Protein AF-A0A8S3XS92-F1 (afdb_monomer_lite)

Radius of gyration: 60.28 Å; chains: 1; bounding box: 108×28×176 Å

Sequence (244 aa):
MSRQEYRAAFLNYCNNQNTAALAAYYDSHNNYVQQLTATNAMIDQYHKHTLPTILQELEEILTDVTTAVSEAIYQGGEIITDKCNNQLRRYESLCAQSRAVSSTADLAHLARTLLNTQPPMRTPKRAFMPPYPPEPDDPPLDVAAETMPPVLRGEMLLDRMDIREARLNYEQLRKDAQDLEMQIKQLQDSLDSLSRSQSRNLESNLYSKVNEIQEELSLKKYDYRATQLHLAAVRAQAISSLSI

pLDDT: mean 90.67, std 10.33, range [48.5, 98.75]

Structure (mmCIF, N/CA/C/O backbone):
data_AF-A0A8S3XS92-F1
#
_entry.id   AF-A0A8S3XS92-F1
#
loop_
_atom_site.group_PDB
_atom_site.id
_atom_site.type_symbol
_atom_site.label_atom_id
_atom_site.label_alt_id
_atom_site.label_comp_id
_atom_site.label_asym_id
_atom_site.label_entity_id
_atom_site.label_seq_id
_atom_site.pdbx_PDB_ins_code
_atom_site.Cartn_x
_atom_site.Cartn_y
_atom_site.Cartn_z
_atom_site.occupancy
_atom_site.B_iso_or_equiv
_atom_site.auth_seq_id
_atom_site.auth_comp_id
_atom_site.auth_asym_id
_atom_site.auth_atom_id
_atom_site.pdbx_PDB_model_num
ATOM 1 N N . MET A 1 1 ? -45.207 7.511 75.389 1.00 62.00 1 MET A N 1
ATOM 2 C CA . MET A 1 1 ? -44.840 7.693 76.797 1.00 62.00 1 MET A CA 1
ATOM 3 C C . MET A 1 1 ? -43.601 6.886 77.133 1.00 62.00 1 MET A C 1
ATOM 5 O O . MET A 1 1 ? -43.512 5.714 76.788 1.00 62.00 1 MET A O 1
ATOM 9 N N . SER A 1 2 ? -42.627 7.509 77.783 1.00 83.31 2 SER A N 1
ATOM 10 C CA . SER A 1 2 ? -41.369 6.856 78.148 1.00 83.31 2 SER A CA 1
ATOM 11 C C . SER A 1 2 ? -41.541 5.965 79.384 1.00 83.31 2 SER A C 1
ATOM 13 O O . SER A 1 2 ? -42.415 6.190 80.222 1.00 83.31 2 SER A O 1
ATOM 15 N N . ARG A 1 3 ? -40.635 4.994 79.570 1.00 91.19 3 ARG A N 1
ATOM 16 C CA . ARG A 1 3 ? -40.503 4.220 80.826 1.00 91.19 3 ARG A CA 1
ATOM 17 C C . ARG A 1 3 ? -40.503 5.128 82.069 1.00 91.19 3 ARG A C 1
ATOM 19 O O . ARG A 1 3 ? -40.908 4.709 83.152 1.00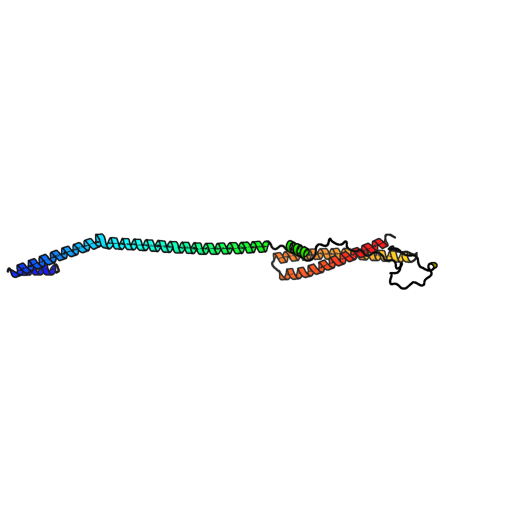 91.19 3 ARG A O 1
ATOM 26 N N . GLN A 1 4 ? -40.024 6.362 81.915 1.00 91.50 4 GLN A N 1
ATOM 27 C CA . GLN A 1 4 ? -39.931 7.363 82.968 1.00 91.50 4 GLN A CA 1
ATOM 28 C C . GLN A 1 4 ? -41.307 7.833 83.453 1.00 91.50 4 GLN A C 1
ATOM 30 O O . GLN A 1 4 ? -41.503 7.961 84.657 1.00 91.50 4 GLN A O 1
ATOM 35 N N . GLU A 1 5 ? -42.269 8.008 82.546 1.00 91.38 5 GLU A N 1
ATOM 36 C CA . GLU A 1 5 ? -43.646 8.405 82.870 1.00 91.38 5 GLU A CA 1
ATOM 37 C C . GLU A 1 5 ? -44.406 7.260 83.549 1.00 91.38 5 GLU A C 1
ATOM 39 O O . GLU A 1 5 ? -45.072 7.481 84.558 1.00 91.38 5 GLU A O 1
ATOM 44 N N . TYR A 1 6 ? -44.203 6.019 83.087 1.00 95.25 6 TYR A N 1
ATOM 45 C CA . TYR A 1 6 ? -44.713 4.821 83.765 1.00 95.25 6 TYR A CA 1
ATOM 46 C C . TYR A 1 6 ? -44.169 4.697 85.201 1.00 95.25 6 TYR A C 1
ATOM 48 O O . TYR A 1 6 ? -44.916 4.483 86.159 1.00 95.25 6 TYR A O 1
ATOM 56 N N . ARG A 1 7 ? -42.856 4.896 85.379 1.00 95.19 7 ARG A N 1
ATOM 57 C CA . ARG A 1 7 ? -42.211 4.874 86.700 1.00 95.19 7 ARG A CA 1
ATOM 58 C C . ARG A 1 7 ? -42.706 6.007 87.605 1.00 95.19 7 ARG A C 1
ATOM 60 O O . ARG A 1 7 ? -42.878 5.785 88.801 1.00 95.19 7 ARG A O 1
ATOM 67 N N . ALA A 1 8 ? -42.923 7.201 87.060 1.00 94.38 8 ALA A N 1
ATOM 68 C CA . ALA A 1 8 ? -43.445 8.338 87.812 1.00 94.38 8 ALA A CA 1
ATOM 69 C C . ALA A 1 8 ? -44.881 8.085 88.300 1.00 94.38 8 ALA A C 1
ATOM 71 O O . ALA A 1 8 ? -45.177 8.335 89.468 1.00 94.38 8 ALA A O 1
ATOM 72 N N . ALA A 1 9 ? -45.745 7.518 87.452 1.00 93.44 9 ALA A N 1
ATOM 73 C CA . ALA A 1 9 ? -47.113 7.160 87.823 1.00 93.44 9 ALA A CA 1
ATOM 74 C C . ALA A 1 9 ? -47.162 6.059 88.899 1.00 93.44 9 ALA A C 1
ATOM 76 O O . ALA A 1 9 ? -47.960 6.149 89.831 1.00 93.44 9 ALA A O 1
ATOM 77 N N . PHE A 1 10 ? -46.254 5.076 88.832 1.00 95.19 10 PHE A N 1
ATOM 78 C CA . PHE A 1 10 ? -46.090 4.057 89.876 1.00 95.19 10 PHE A CA 1
ATOM 79 C C . PHE A 1 10 ? -45.736 4.671 91.238 1.00 95.19 10 PHE A C 1
ATOM 81 O O . PHE A 1 10 ? -46.395 4.397 92.239 1.00 95.19 10 PHE A O 1
ATOM 88 N N . LEU A 1 11 ? -44.715 5.535 91.279 1.00 96.06 11 LEU A N 1
ATOM 89 C CA . LEU A 1 11 ? -44.287 6.197 92.516 1.00 96.06 11 LEU A CA 1
ATOM 90 C C . LEU A 1 11 ? -45.383 7.109 93.086 1.00 96.06 11 LEU A C 1
ATOM 92 O O . LEU A 1 11 ? -45.568 7.157 94.300 1.00 96.06 11 LEU A O 1
ATOM 96 N N . ASN A 1 12 ? -46.131 7.800 92.221 1.00 93.94 12 ASN A N 1
ATOM 97 C CA . ASN A 1 12 ? -47.260 8.630 92.632 1.00 93.94 12 ASN A CA 1
ATOM 98 C C . ASN A 1 12 ? -48.372 7.801 93.291 1.00 93.94 12 ASN A C 1
ATOM 100 O O . ASN A 1 12 ? -48.875 8.188 94.342 1.00 93.94 12 ASN A O 1
ATOM 104 N N . TYR A 1 13 ? -48.711 6.637 92.729 1.00 95.06 13 TYR A N 1
ATOM 105 C CA . TYR A 1 13 ? -49.684 5.728 93.337 1.00 95.06 13 TYR A CA 1
ATOM 106 C C . TYR A 1 13 ? -49.214 5.184 94.697 1.00 95.06 13 TYR A C 1
ATOM 108 O O . TYR A 1 13 ? -49.996 5.165 95.646 1.00 95.06 13 TYR A O 1
ATOM 116 N N . CYS A 1 14 ? -47.933 4.814 94.833 1.00 94.75 14 CYS A N 1
ATOM 117 C CA . CYS A 1 14 ? -47.376 4.363 96.115 1.00 94.75 14 CYS A CA 1
ATOM 118 C C . CYS A 1 14 ? -47.488 5.425 97.219 1.00 94.75 14 CYS A C 1
ATOM 120 O O . CYS A 1 14 ? -47.738 5.079 98.371 1.00 94.75 14 CYS A O 1
ATOM 122 N N . ASN A 1 15 ? -47.315 6.702 96.865 1.00 93.31 15 ASN A N 1
ATOM 123 C CA . ASN A 1 15 ? -47.402 7.821 97.803 1.00 93.31 15 ASN A CA 1
ATOM 124 C C . ASN A 1 15 ? -48.849 8.273 98.073 1.00 93.31 15 ASN A C 1
ATOM 126 O O . ASN A 1 15 ? -49.118 8.810 99.141 1.00 93.31 15 ASN A O 1
ATOM 130 N N . ASN A 1 16 ? -49.773 8.057 97.128 1.00 89.38 16 ASN A N 1
ATOM 131 C CA . ASN A 1 16 ? -51.169 8.493 97.196 1.00 89.38 16 ASN A CA 1
ATOM 132 C C . ASN A 1 16 ? -52.119 7.380 96.721 1.00 89.38 16 ASN A C 1
ATOM 134 O O . ASN A 1 16 ? -52.530 7.341 95.558 1.00 89.38 16 ASN A O 1
ATOM 138 N N . GLN A 1 17 ? -52.506 6.488 97.637 1.00 89.38 17 GLN A N 1
ATOM 139 C CA . GLN A 1 17 ? -53.359 5.334 97.332 1.00 89.38 17 GLN A CA 1
ATOM 140 C C . GLN A 1 17 ? -54.832 5.735 97.161 1.00 89.38 17 GLN A C 1
ATOM 142 O O . GLN A 1 17 ? -55.641 5.639 98.081 1.00 89.38 17 GLN A O 1
ATOM 147 N N . ASN A 1 18 ? -55.185 6.186 95.957 1.00 92.56 18 ASN A N 1
ATOM 148 C CA . ASN A 1 18 ? -56.560 6.481 95.559 1.00 92.56 18 ASN A CA 1
ATOM 149 C C . ASN A 1 18 ? -56.877 5.937 94.154 1.00 92.56 18 ASN A C 1
ATOM 151 O O . ASN A 1 18 ? -55.988 5.568 93.384 1.00 92.56 18 ASN A O 1
ATOM 155 N N . THR A 1 19 ? -58.166 5.892 93.817 1.00 91.88 19 THR A N 1
ATOM 156 C CA . THR A 1 19 ? -58.671 5.286 92.575 1.00 91.88 19 THR A CA 1
ATOM 157 C C . THR A 1 19 ? -58.177 5.998 91.312 1.00 91.88 19 THR A C 1
ATOM 159 O O . THR A 1 19 ? -57.907 5.344 90.308 1.00 91.88 19 THR A O 1
ATOM 162 N N . ALA A 1 20 ? -58.004 7.322 91.357 1.00 92.56 20 ALA A N 1
ATOM 163 C CA . ALA A 1 20 ? -57.531 8.103 90.214 1.00 92.56 20 ALA A CA 1
ATOM 164 C C . ALA A 1 20 ? -56.038 7.862 89.924 1.00 92.56 20 ALA A C 1
ATOM 166 O O . ALA A 1 20 ? -55.648 7.696 88.769 1.00 92.56 20 ALA A O 1
ATOM 167 N N . ALA A 1 21 ? -55.205 7.788 90.967 1.00 91.62 21 ALA A N 1
ATOM 168 C CA . ALA A 1 21 ? -53.782 7.485 90.845 1.00 91.62 21 ALA A CA 1
ATOM 169 C C . ALA A 1 21 ? -53.542 6.053 90.335 1.00 91.62 21 ALA A C 1
ATOM 171 O O . ALA A 1 21 ? -52.620 5.834 89.550 1.00 91.62 21 ALA A O 1
ATOM 172 N N . LEU A 1 22 ? -54.399 5.097 90.719 1.00 93.50 22 LEU A N 1
ATOM 173 C CA . LEU A 1 22 ? -54.357 3.727 90.200 1.00 93.50 22 LEU A CA 1
ATOM 174 C C . LEU A 1 22 ? -54.703 3.663 88.704 1.00 93.50 22 LEU A C 1
ATOM 176 O O . LEU A 1 22 ? -53.992 3.011 87.942 1.00 93.50 22 LEU A O 1
ATOM 180 N N . ALA A 1 23 ? -55.755 4.368 88.276 1.00 95.19 23 ALA A N 1
ATOM 181 C CA . ALA A 1 23 ? -56.140 4.442 86.866 1.00 95.19 23 ALA A CA 1
ATOM 182 C C . ALA A 1 23 ? -55.023 5.057 86.006 1.00 95.19 23 ALA A C 1
ATOM 184 O O . ALA A 1 23 ? -54.612 4.464 85.012 1.00 95.19 23 ALA A O 1
ATOM 185 N N . ALA A 1 24 ? -54.443 6.181 86.445 1.00 93.12 24 ALA A N 1
ATOM 186 C CA . ALA A 1 24 ? -53.324 6.822 85.751 1.00 93.12 24 ALA A CA 1
ATOM 187 C C . ALA A 1 24 ? -52.075 5.922 85.669 1.00 93.12 24 ALA A C 1
ATOM 189 O O . ALA A 1 24 ? -51.373 5.914 84.655 1.00 93.12 24 ALA A O 1
ATOM 190 N N . TYR A 1 25 ? -51.796 5.136 86.716 1.00 95.06 25 TYR A N 1
ATOM 191 C CA . TYR A 1 25 ? -50.738 4.128 86.690 1.00 95.06 25 TYR A CA 1
ATOM 192 C C . TYR A 1 25 ? -51.009 3.045 85.638 1.00 95.06 25 TYR A C 1
ATOM 194 O O . TYR A 1 25 ? -50.129 2.785 84.813 1.00 95.06 25 TYR A O 1
ATOM 202 N N . TYR A 1 26 ? -52.212 2.465 85.605 1.00 96.06 26 TYR A N 1
ATOM 203 C CA . TYR A 1 26 ? -52.583 1.458 84.604 1.00 96.06 26 TYR A CA 1
ATOM 204 C C . TYR A 1 26 ? -52.546 1.999 83.173 1.00 96.06 26 TYR A C 1
ATOM 206 O O . TYR A 1 26 ? -52.000 1.335 82.292 1.00 96.06 26 TYR A O 1
ATOM 214 N N . ASP A 1 27 ? -53.015 3.220 82.940 1.00 95.88 27 ASP A N 1
ATOM 215 C CA . ASP A 1 27 ? -52.938 3.844 81.618 1.00 95.88 27 ASP A CA 1
ATOM 216 C C . ASP A 1 27 ? -51.484 4.067 81.189 1.00 95.88 27 ASP A C 1
ATOM 218 O O . ASP A 1 27 ? -51.099 3.733 80.067 1.00 95.88 27 ASP A O 1
ATOM 222 N N . SER A 1 28 ? -50.630 4.556 82.096 1.00 95.56 28 SER A N 1
ATOM 223 C CA . SER A 1 28 ? -49.201 4.733 81.811 1.00 95.56 28 SER A CA 1
ATOM 224 C C . SER A 1 28 ? -48.481 3.402 81.545 1.00 95.56 28 SER A C 1
ATOM 226 O O . SER A 1 28 ? -47.599 3.346 80.686 1.00 95.56 28 SER A O 1
ATOM 228 N N . HIS A 1 29 ? -48.883 2.323 82.230 1.00 95.88 29 HIS A N 1
ATOM 229 C CA . HIS A 1 29 ? -48.388 0.968 81.996 1.00 95.88 29 HIS A CA 1
ATOM 230 C C . HIS A 1 29 ? -48.760 0.486 80.596 1.00 95.88 29 HIS A C 1
ATOM 232 O O . HIS A 1 29 ? -47.885 0.104 79.821 1.00 95.88 29 HIS A O 1
ATOM 238 N N . ASN A 1 30 ? -50.052 0.545 80.266 1.00 95.94 30 ASN A N 1
ATOM 239 C CA . ASN A 1 30 ? -50.582 0.084 78.989 1.00 95.94 30 ASN A CA 1
ATOM 240 C C . ASN A 1 30 ? -49.940 0.845 77.826 1.00 95.94 30 ASN A C 1
ATOM 242 O O . ASN A 1 30 ? -49.478 0.227 76.868 1.00 95.94 30 ASN A O 1
ATOM 246 N N . ASN A 1 31 ? -49.814 2.168 77.951 1.00 96.31 31 ASN A N 1
ATOM 247 C CA . ASN A 1 31 ? -49.147 3.005 76.956 1.00 96.31 31 ASN A CA 1
ATOM 248 C C . ASN A 1 31 ? -47.661 2.647 76.796 1.00 96.31 31 ASN A C 1
ATOM 250 O O . ASN A 1 31 ? -47.159 2.591 75.673 1.00 96.31 31 ASN A O 1
ATOM 254 N N . TYR A 1 32 ? -46.948 2.384 77.898 1.00 96.62 32 TYR A N 1
ATOM 255 C CA . TYR A 1 32 ? -45.543 1.975 77.840 1.00 96.62 32 TYR A CA 1
ATOM 256 C C . TYR A 1 32 ? -45.370 0.613 77.159 1.00 96.62 32 TYR A C 1
ATOM 258 O O . TYR A 1 32 ? -44.527 0.479 76.272 1.00 96.62 32 TYR A O 1
ATOM 266 N N . VAL A 1 33 ? -46.178 -0.383 77.533 1.00 96.94 33 VAL A N 1
ATOM 267 C CA . VAL A 1 33 ? -46.128 -1.727 76.939 1.00 96.94 33 VAL A CA 1
ATOM 268 C C . VAL A 1 33 ? -46.454 -1.669 75.448 1.00 96.94 33 VAL A C 1
ATOM 270 O O . VAL A 1 33 ? -45.698 -2.215 74.651 1.00 96.94 33 VAL A O 1
ATOM 273 N N . GLN A 1 34 ? -47.507 -0.950 75.047 1.00 96.44 34 GLN A N 1
ATOM 274 C CA . GLN A 1 34 ? -47.856 -0.782 73.633 1.00 96.44 34 GLN A CA 1
ATOM 275 C C . GLN A 1 34 ? -46.714 -0.150 72.832 1.00 96.44 34 GLN A C 1
ATOM 277 O O . GLN A 1 34 ? -46.372 -0.639 71.756 1.00 96.44 34 GLN A O 1
ATOM 282 N N . GLN A 1 35 ? -46.081 0.901 73.362 1.00 95.94 35 GLN A N 1
ATOM 283 C CA . GLN A 1 35 ? -44.971 1.552 72.673 1.00 95.94 35 GLN A CA 1
ATOM 284 C C . GLN A 1 35 ? -43.724 0.664 72.605 1.00 95.94 35 GLN A C 1
ATOM 286 O O . GLN A 1 35 ? -43.041 0.657 71.579 1.00 95.94 35 GLN A O 1
ATOM 291 N N . LEU A 1 36 ? -43.433 -0.109 73.656 1.00 96.25 36 LEU A N 1
ATOM 292 C CA . LEU A 1 36 ? -42.344 -1.084 73.649 1.00 96.25 36 LEU A CA 1
ATOM 293 C C . LEU A 1 36 ? -42.586 -2.165 72.587 1.00 96.25 36 LEU A C 1
ATOM 295 O O . LEU A 1 36 ? -41.693 -2.447 71.792 1.00 96.25 36 LEU A O 1
ATOM 299 N N . THR A 1 37 ? -43.799 -2.719 72.526 1.00 97.00 37 THR A N 1
ATOM 300 C CA . THR A 1 37 ? -44.182 -3.720 71.523 1.00 97.00 37 THR A CA 1
ATOM 301 C C . THR A 1 37 ? -44.096 -3.157 70.106 1.00 97.00 37 THR A C 1
ATOM 303 O O . THR A 1 37 ? -43.513 -3.804 69.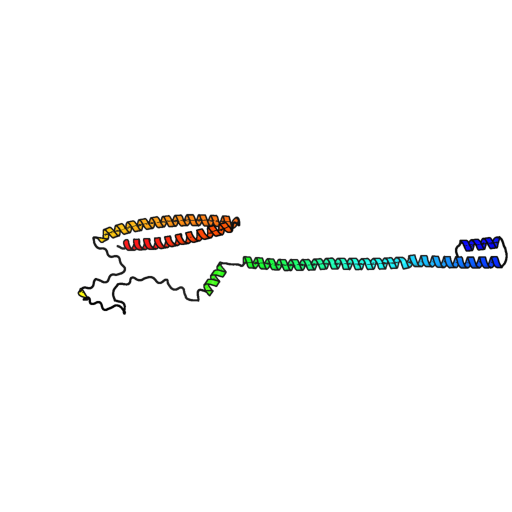239 1.00 97.00 37 THR A O 1
ATOM 306 N N . ALA A 1 38 ? -44.600 -1.942 69.870 1.00 97.50 38 ALA A N 1
ATOM 307 C CA . ALA A 1 38 ? -44.505 -1.278 68.570 1.00 97.50 38 ALA A CA 1
ATOM 308 C C . ALA A 1 38 ? -43.045 -1.044 68.151 1.00 97.50 38 ALA A C 1
ATOM 310 O O . ALA A 1 38 ? -42.666 -1.351 67.024 1.00 97.50 38 ALA A O 1
ATOM 311 N N . THR A 1 39 ? -42.206 -0.564 69.072 1.00 97.25 39 THR A N 1
ATOM 312 C CA . THR A 1 39 ? -40.784 -0.303 68.798 1.00 97.25 39 THR A CA 1
ATOM 313 C C . THR A 1 39 ? -40.035 -1.599 68.490 1.00 97.25 39 THR A C 1
ATOM 315 O O . THR A 1 39 ? -39.300 -1.660 67.508 1.00 97.25 39 THR A O 1
ATOM 318 N N . ASN A 1 40 ? -40.260 -2.661 69.270 1.00 97.75 40 ASN A N 1
ATOM 319 C CA . ASN A 1 40 ? -39.647 -3.964 69.013 1.00 97.75 40 ASN A CA 1
ATOM 320 C C . ASN A 1 40 ? -40.097 -4.547 67.666 1.00 97.75 40 ASN A C 1
ATOM 322 O O . ASN A 1 40 ? -39.266 -5.072 66.932 1.00 97.75 40 ASN A O 1
ATOM 326 N N . ALA A 1 41 ? -41.375 -4.401 67.302 1.00 98.31 41 ALA A N 1
ATOM 327 C CA . ALA A 1 41 ? -41.876 -4.824 65.996 1.00 98.31 41 ALA A CA 1
ATOM 328 C C . ALA A 1 41 ? -41.228 -4.038 64.840 1.00 98.31 41 ALA A C 1
ATOM 330 O O . ALA A 1 41 ? -40.876 -4.630 63.823 1.00 98.31 41 ALA A O 1
ATOM 331 N N . MET A 1 42 ? -41.013 -2.726 64.999 1.00 98.50 42 MET A N 1
ATOM 332 C CA . MET A 1 42 ? -40.290 -1.913 64.011 1.00 98.50 42 MET A CA 1
ATOM 333 C C . MET A 1 42 ? -38.828 -2.349 63.860 1.00 98.50 42 MET A C 1
ATOM 335 O O . MET A 1 42 ? -38.346 -2.458 62.736 1.00 98.50 42 MET A O 1
ATOM 339 N N . ILE A 1 43 ? -38.133 -2.616 64.971 1.00 98.50 43 ILE A N 1
ATOM 340 C CA . ILE A 1 43 ? -36.747 -3.114 64.972 1.00 98.50 43 ILE A CA 1
ATOM 341 C C . ILE A 1 43 ? -36.672 -4.458 64.239 1.00 98.50 43 ILE A C 1
ATOM 343 O O . ILE A 1 43 ? -35.824 -4.639 63.365 1.00 98.50 43 ILE A O 1
ATOM 347 N N . ASP A 1 44 ? -37.591 -5.374 64.544 1.00 98.50 44 ASP A N 1
ATOM 348 C CA . ASP A 1 44 ? -37.680 -6.671 63.880 1.00 98.50 44 ASP A CA 1
ATOM 349 C C . ASP A 1 44 ? -37.943 -6.528 62.378 1.00 98.50 44 ASP A C 1
ATOM 351 O O . ASP A 1 44 ? -37.258 -7.162 61.576 1.00 98.50 44 ASP A O 1
ATOM 355 N N . GLN A 1 45 ? -38.887 -5.671 61.978 1.00 98.44 45 GLN A N 1
ATOM 356 C CA . GLN A 1 45 ? -39.182 -5.423 60.567 1.00 98.44 45 GLN A CA 1
ATOM 357 C C . GLN A 1 45 ? -37.971 -4.836 59.834 1.00 98.44 45 GLN A C 1
ATOM 359 O O . GLN A 1 45 ? -37.622 -5.300 58.746 1.00 98.44 45 GLN A O 1
ATOM 364 N N . TYR A 1 46 ? -37.304 -3.858 60.448 1.00 98.62 46 TYR A N 1
ATOM 365 C CA . TYR A 1 46 ? -36.138 -3.202 59.872 1.00 98.62 46 TYR A CA 1
ATOM 366 C C . TYR A 1 46 ? -34.985 -4.186 59.650 1.00 98.62 46 TYR A C 1
ATOM 368 O O . TYR A 1 46 ? -34.465 -4.282 58.540 1.00 98.62 46 TYR A O 1
ATOM 376 N N . HIS A 1 47 ? -34.609 -4.953 60.677 1.00 98.44 47 HIS A N 1
ATOM 377 C CA . HIS A 1 47 ? -33.447 -5.838 60.599 1.00 98.44 47 HIS A CA 1
ATOM 378 C C . HIS A 1 47 ? -33.706 -7.129 59.826 1.00 98.44 47 HIS A C 1
ATOM 380 O O . HIS A 1 47 ? -32.788 -7.629 59.180 1.00 98.44 47 HIS A O 1
ATOM 386 N N . LYS A 1 48 ? -34.923 -7.681 59.885 1.00 98.25 48 LYS A N 1
ATOM 387 C CA . LYS A 1 48 ? -35.237 -8.953 59.216 1.00 98.25 48 LYS A CA 1
ATOM 388 C C . LYS A 1 48 ? -35.645 -8.773 57.756 1.00 98.25 48 LYS A C 1
ATOM 390 O O . LYS A 1 48 ? -35.468 -9.708 56.987 1.00 98.25 48 LYS A O 1
ATOM 395 N N . HIS A 1 49 ? -36.184 -7.611 57.378 1.00 98.25 49 HIS A N 1
ATOM 396 C CA . HIS A 1 49 ? -36.767 -7.421 56.045 1.00 98.25 49 HIS A CA 1
ATOM 397 C C . HIS A 1 49 ? -36.232 -6.175 55.342 1.00 98.25 49 HIS A C 1
ATOM 399 O O . HIS A 1 49 ? -35.644 -6.292 54.270 1.00 98.25 49 HIS A O 1
ATOM 405 N N . THR A 1 50 ? -36.400 -4.985 55.927 1.00 98.44 50 THR A N 1
ATOM 406 C CA . THR A 1 50 ? -36.119 -3.726 55.214 1.00 98.44 50 THR A CA 1
ATOM 407 C C . THR A 1 50 ? -34.645 -3.571 54.852 1.00 98.44 50 THR A C 1
ATOM 409 O O . THR A 1 50 ? -34.330 -3.319 53.694 1.00 98.44 50 THR A O 1
ATOM 412 N N . LEU A 1 51 ? -33.735 -3.744 55.815 1.00 98.50 51 LEU A N 1
ATOM 413 C CA . LEU A 1 51 ? -32.303 -3.585 55.572 1.00 98.50 51 LEU A CA 1
ATOM 414 C C . LEU A 1 51 ? -31.754 -4.643 54.592 1.00 98.50 51 LEU A C 1
ATOM 416 O O . LEU A 1 51 ? -31.079 -4.238 53.648 1.00 98.50 51 LEU A O 1
ATOM 420 N N . PRO A 1 52 ? -32.055 -5.952 54.736 1.00 98.69 52 PRO A N 1
ATOM 421 C CA . PRO A 1 52 ? -31.655 -6.949 53.742 1.00 98.69 52 PRO A CA 1
ATOM 422 C C . PRO A 1 52 ? -32.154 -6.640 52.326 1.00 98.69 52 PRO A C 1
ATOM 424 O O . PRO A 1 52 ? -31.382 -6.759 51.383 1.00 98.69 52 PRO A O 1
ATOM 427 N N . THR A 1 53 ? -33.406 -6.188 52.185 1.00 98.56 53 THR A N 1
ATOM 428 C CA . THR A 1 53 ? -33.990 -5.857 50.871 1.00 98.56 53 THR A CA 1
ATOM 429 C C . THR A 1 53 ? -33.246 -4.697 50.211 1.00 98.56 53 THR A C 1
ATOM 431 O O . THR A 1 53 ? -32.841 -4.811 49.063 1.00 98.56 53 THR A O 1
ATOM 434 N N . ILE A 1 54 ? -32.976 -3.616 50.953 1.00 98.62 54 ILE A N 1
ATOM 435 C CA . ILE A 1 54 ? -32.226 -2.462 50.427 1.00 98.62 54 ILE A CA 1
ATOM 436 C C . ILE A 1 54 ? -30.804 -2.863 50.010 1.00 98.62 54 ILE A C 1
ATOM 438 O O . ILE A 1 54 ? -30.293 -2.380 49.003 1.00 98.62 54 ILE A O 1
ATOM 442 N N . LEU A 1 55 ? -30.142 -3.729 50.784 1.00 98.69 55 LEU A N 1
ATOM 443 C CA . LEU A 1 55 ? -28.801 -4.210 50.439 1.00 98.69 55 LEU A CA 1
ATOM 444 C C . LEU A 1 55 ? -28.814 -5.067 49.171 1.00 98.69 55 LEU A C 1
ATOM 446 O O . LEU A 1 55 ? -27.915 -4.918 48.348 1.00 98.69 55 LEU A O 1
ATOM 450 N N . GLN A 1 56 ? -29.836 -5.906 48.999 1.00 98.62 56 GLN A N 1
ATOM 451 C CA . GLN A 1 56 ? -30.016 -6.697 47.787 1.00 98.62 56 GLN A CA 1
ATOM 452 C C . GLN A 1 56 ? -30.287 -5.804 46.565 1.00 98.62 56 GLN A C 1
ATOM 454 O O . GLN A 1 56 ? -29.625 -5.959 45.546 1.00 98.62 56 GLN A O 1
ATOM 459 N N . GLU A 1 57 ? -31.182 -4.819 46.678 1.00 98.62 57 GLU A N 1
ATOM 460 C CA . GLU A 1 57 ? -31.440 -3.846 45.604 1.00 98.62 57 GLU A CA 1
ATOM 461 C C . GLU A 1 57 ? -30.158 -3.092 45.205 1.00 98.62 57 GLU A C 1
ATOM 463 O O . GLU A 1 57 ? -29.898 -2.855 44.026 1.00 98.62 57 GLU A O 1
ATOM 468 N N . LEU A 1 58 ? -29.316 -2.738 46.182 1.00 98.62 58 LEU A N 1
ATOM 469 C CA . LEU A 1 58 ? -28.042 -2.067 45.928 1.00 98.62 58 LEU A CA 1
ATOM 470 C C . LEU A 1 58 ? -27.022 -2.985 45.234 1.00 98.62 58 LEU A C 1
ATOM 472 O O . LEU A 1 58 ? -26.286 -2.524 44.361 1.00 98.62 58 LEU A O 1
ATOM 476 N N . GLU A 1 59 ? -26.980 -4.267 45.595 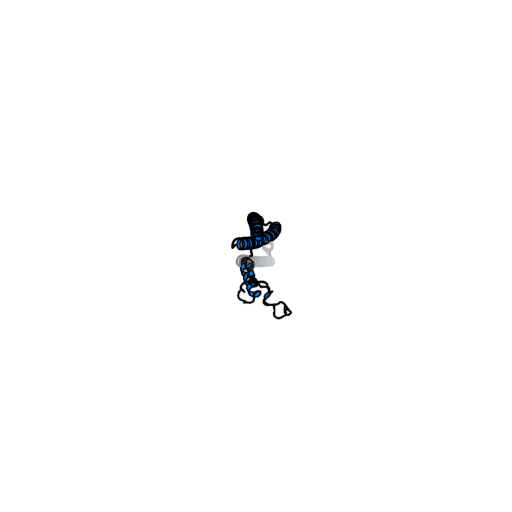1.00 98.50 59 GLU A N 1
ATOM 477 C CA . GLU A 1 59 ? -26.155 -5.277 44.923 1.00 98.50 59 GLU A CA 1
ATOM 478 C C . GLU A 1 59 ? -26.590 -5.490 43.466 1.00 98.50 59 GLU A C 1
ATOM 480 O O . GLU A 1 59 ? -25.740 -5.516 42.570 1.00 98.50 59 GLU A O 1
ATOM 485 N N . GLU A 1 60 ? -27.898 -5.574 43.213 1.00 98.69 60 GLU A N 1
ATOM 486 C CA . GLU A 1 60 ? -28.469 -5.702 41.867 1.00 98.69 60 GLU A CA 1
ATOM 487 C C . GLU A 1 60 ? -28.073 -4.501 40.994 1.00 98.69 60 GLU A C 1
ATOM 489 O O . GLU A 1 60 ? -27.482 -4.674 39.926 1.00 98.69 60 GLU A O 1
ATOM 494 N N . ILE A 1 61 ? -28.260 -3.275 41.498 1.00 98.69 61 ILE A N 1
ATOM 495 C CA . ILE A 1 61 ? -27.876 -2.047 40.781 1.00 98.69 61 ILE A CA 1
ATOM 496 C C . ILE A 1 61 ? -26.370 -2.009 40.494 1.00 98.69 61 ILE A C 1
ATOM 498 O O . ILE A 1 61 ? -25.953 -1.652 39.389 1.00 98.69 61 ILE A O 1
ATOM 502 N N . LEU A 1 62 ? -25.529 -2.355 41.473 1.00 98.56 62 LEU A N 1
ATOM 503 C CA . LEU A 1 62 ? -24.077 -2.364 41.278 1.00 98.56 62 LEU A CA 1
ATOM 504 C C . LEU A 1 62 ? -23.651 -3.389 40.224 1.00 98.56 62 LEU A C 1
ATOM 506 O O . LEU A 1 62 ? -22.752 -3.106 39.425 1.00 98.56 62 LEU A O 1
ATOM 510 N N . THR A 1 63 ? -24.297 -4.552 40.201 1.00 98.75 63 THR A N 1
ATOM 511 C CA . THR A 1 63 ? -24.024 -5.617 39.231 1.00 98.75 63 THR A CA 1
ATOM 512 C C . THR A 1 63 ? -24.408 -5.185 37.819 1.00 98.75 63 THR A C 1
ATOM 514 O O . THR A 1 63 ? -23.603 -5.331 36.892 1.00 98.75 63 THR A O 1
ATOM 517 N N . ASP A 1 64 ? -25.578 -4.568 37.659 1.00 98.75 64 ASP A N 1
ATOM 518 C CA . ASP A 1 64 ? -26.058 -4.055 36.375 1.00 98.75 64 ASP A CA 1
ATOM 519 C C . ASP A 1 64 ? -25.133 -2.970 35.821 1.00 98.75 64 ASP A C 1
ATOM 521 O O . ASP A 1 64 ? -24.695 -3.037 34.669 1.00 98.75 64 ASP A O 1
ATOM 525 N N . VAL A 1 65 ? -24.757 -1.994 36.654 1.00 98.62 65 VAL A N 1
ATOM 526 C CA . VAL A 1 65 ? -23.851 -0.909 36.250 1.00 98.62 65 VAL A CA 1
ATOM 527 C C . VAL A 1 65 ? -22.475 -1.456 35.875 1.00 98.62 65 VAL A C 1
ATOM 529 O O . VAL A 1 65 ? -21.916 -1.064 34.850 1.00 98.62 65 VAL A O 1
ATOM 532 N N . THR A 1 66 ? -21.929 -2.381 36.665 1.00 98.62 66 THR A N 1
ATOM 533 C CA . THR A 1 66 ? -20.621 -2.992 36.383 1.00 98.62 66 THR A CA 1
ATOM 534 C C . THR A 1 66 ? -20.642 -3.756 35.061 1.00 98.62 66 THR A C 1
ATOM 536 O O . THR A 1 66 ? -19.700 -3.649 34.270 1.00 98.62 66 THR A O 1
ATOM 539 N N . THR A 1 67 ? -21.728 -4.478 34.784 1.00 98.69 67 THR A N 1
ATOM 540 C CA . THR A 1 67 ? -21.910 -5.214 33.529 1.00 98.69 67 THR A CA 1
ATOM 541 C C . THR A 1 67 ? -22.006 -4.254 32.346 1.00 98.69 67 THR A C 1
ATOM 543 O O . THR A 1 67 ? -21.246 -4.388 31.387 1.00 98.69 67 THR A O 1
ATOM 546 N N . ALA A 1 68 ? -22.851 -3.226 32.447 1.00 98.62 68 ALA A N 1
ATOM 547 C CA . ALA A 1 68 ? -23.046 -2.234 31.393 1.00 98.62 68 ALA A CA 1
ATOM 548 C C . ALA A 1 68 ? -21.756 -1.467 31.059 1.00 98.62 68 ALA A C 1
ATOM 550 O O . ALA A 1 68 ? -21.423 -1.273 29.889 1.00 98.62 68 ALA A O 1
ATOM 551 N N . VAL A 1 69 ? -20.994 -1.055 32.078 1.00 98.69 69 VAL A N 1
ATOM 552 C CA . VAL A 1 69 ? -19.700 -0.383 31.884 1.00 98.69 69 VAL A CA 1
ATOM 553 C C . VAL A 1 69 ? -18.690 -1.324 31.228 1.00 98.69 69 VAL A C 1
ATOM 555 O O . VAL A 1 69 ? -17.990 -0.915 30.302 1.00 98.69 69 VAL A O 1
ATOM 558 N N . SER A 1 70 ? -18.625 -2.583 31.668 1.00 98.56 70 SER A N 1
ATOM 559 C CA . SER A 1 70 ? -17.709 -3.573 31.087 1.00 98.56 70 SER A CA 1
ATOM 560 C C . SER A 1 70 ? -18.010 -3.823 29.609 1.00 98.56 70 SER A C 1
ATOM 562 O O . SER A 1 70 ? -17.095 -3.834 28.783 1.00 98.56 70 SER A O 1
ATOM 564 N N . GLU A 1 71 ? -19.290 -3.955 29.260 1.00 98.62 71 GLU A N 1
ATOM 565 C CA . GLU A 1 71 ? -19.725 -4.142 27.879 1.00 98.62 71 GLU A CA 1
ATOM 566 C C . GLU A 1 71 ? -19.422 -2.908 27.017 1.00 98.62 71 GLU A C 1
ATOM 568 O O . GLU A 1 71 ? -18.887 -3.042 25.917 1.00 98.62 71 GLU A O 1
ATOM 573 N N . ALA A 1 72 ? -19.671 -1.700 27.530 1.00 98.56 72 ALA A N 1
ATOM 574 C CA . ALA A 1 72 ? -19.365 -0.463 26.818 1.00 98.56 72 ALA A CA 1
ATOM 575 C C . ALA A 1 72 ? -17.861 -0.317 26.518 1.00 98.56 72 ALA A C 1
ATOM 577 O O . ALA A 1 72 ? -17.481 0.075 25.411 1.00 98.56 72 ALA A O 1
ATOM 578 N N . ILE A 1 73 ? -16.996 -0.662 27.480 1.00 98.56 73 ILE A N 1
ATOM 579 C CA . ILE A 1 73 ? -15.538 -0.661 27.286 1.00 98.56 73 ILE A CA 1
ATOM 580 C C . ILE A 1 73 ? -15.141 -1.690 26.223 1.00 98.56 73 ILE A C 1
ATOM 582 O O . ILE A 1 73 ? -14.361 -1.368 25.324 1.00 98.56 73 ILE A O 1
ATOM 586 N N . TYR A 1 74 ? -15.694 -2.903 26.296 1.00 98.31 74 TYR A N 1
ATOM 587 C CA . TYR A 1 74 ? -15.419 -3.964 25.330 1.00 98.31 74 TYR A CA 1
ATOM 588 C C . TYR A 1 74 ? -15.826 -3.561 23.905 1.00 98.31 74 TYR A C 1
ATOM 590 O O . TYR A 1 74 ? -14.999 -3.594 22.993 1.00 98.31 74 TYR A O 1
ATOM 598 N N . GLN A 1 75 ? -17.059 -3.081 23.722 1.00 98.44 75 GLN A N 1
ATOM 599 C CA . GLN A 1 75 ? -17.554 -2.607 22.427 1.00 98.44 75 GLN A CA 1
ATOM 600 C C . GLN A 1 75 ? -16.727 -1.426 21.893 1.00 98.44 75 GLN A C 1
ATOM 602 O O . GLN A 1 75 ? -16.426 -1.360 20.699 1.00 98.44 75 GLN A O 1
ATOM 607 N N . GLY A 1 76 ? -16.304 -0.505 22.766 1.00 98.25 76 GLY A N 1
ATOM 608 C CA . GLY A 1 76 ? -15.393 0.579 22.396 1.00 98.25 76 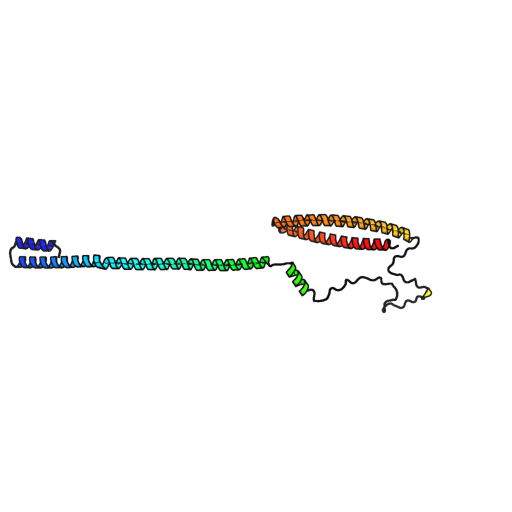GLY A CA 1
ATOM 609 C C . GLY A 1 76 ? -14.057 0.065 21.847 1.00 98.25 76 GLY A C 1
ATOM 610 O O . GLY A 1 76 ? -13.560 0.586 20.844 1.00 98.25 76 GLY A O 1
ATOM 611 N N . GLY A 1 77 ? -13.507 -0.986 22.460 1.00 98.38 77 GLY A N 1
ATOM 612 C CA . GLY A 1 77 ? -12.303 -1.676 21.993 1.00 98.38 77 GLY A CA 1
ATOM 613 C C . GLY A 1 77 ? -12.476 -2.331 20.620 1.00 98.38 77 GLY A C 1
ATOM 614 O O . GLY A 1 77 ? -11.625 -2.144 19.746 1.00 98.38 77 GLY A O 1
ATOM 615 N N . GLU A 1 78 ? -13.591 -3.027 20.396 1.00 98.44 78 GLU A N 1
ATOM 616 C CA . GLU A 1 78 ? -13.919 -3.655 19.105 1.00 98.44 78 GLU A CA 1
ATOM 617 C C . GLU A 1 78 ? -14.007 -2.614 17.979 1.00 98.44 78 GLU A C 1
ATOM 619 O O . GLU A 1 78 ? -13.359 -2.754 16.941 1.00 98.44 78 GLU A O 1
ATOM 624 N N . ILE A 1 79 ? -14.706 -1.495 18.208 1.00 98.50 79 ILE A N 1
ATOM 625 C CA . ILE A 1 79 ? -14.844 -0.415 17.214 1.00 98.50 79 ILE A CA 1
ATOM 626 C C . ILE A 1 79 ? -13.479 0.160 16.815 1.00 98.50 79 ILE A C 1
ATOM 628 O O . ILE A 1 79 ? -13.237 0.456 15.639 1.00 98.50 79 ILE A O 1
ATOM 632 N N . ILE A 1 80 ? -12.583 0.373 17.783 1.00 98.38 80 ILE A N 1
ATOM 633 C CA . ILE A 1 80 ? -11.234 0.885 17.509 1.00 98.38 80 ILE A CA 1
ATOM 634 C C . ILE A 1 80 ? -10.425 -0.157 16.732 1.00 98.38 80 ILE A C 1
ATOM 636 O O . ILE A 1 80 ? -9.773 0.190 15.745 1.00 98.38 80 ILE A O 1
ATOM 640 N N . THR A 1 81 ? -10.507 -1.426 17.128 1.00 98.50 81 THR A N 1
ATOM 641 C CA . THR A 1 81 ? -9.822 -2.540 16.460 1.00 98.50 81 THR A CA 1
ATOM 642 C C . THR A 1 81 ? -10.249 -2.659 14.999 1.00 98.50 81 THR A C 1
ATOM 644 O O . THR A 1 81 ? -9.400 -2.713 14.106 1.00 98.50 81 THR A O 1
ATOM 647 N N . ASP A 1 82 ? -11.549 -2.581 14.720 1.00 98.56 82 ASP A N 1
ATOM 648 C CA . ASP A 1 82 ? -12.083 -2.593 13.359 1.00 98.56 82 ASP A CA 1
ATOM 649 C C . ASP A 1 82 ? -11.590 -1.412 12.523 1.00 98.56 82 ASP A C 1
ATOM 651 O O . ASP A 1 82 ? -11.214 -1.577 11.355 1.00 98.56 82 ASP A O 1
ATOM 655 N N . LYS A 1 83 ? -11.544 -0.206 13.099 1.00 98.38 83 LYS A N 1
ATOM 656 C CA . LYS A 1 83 ? -10.986 0.972 12.417 1.00 98.38 83 LYS A CA 1
ATOM 657 C C . LYS A 1 83 ? -9.515 0.761 12.061 1.00 98.38 83 LYS A C 1
ATOM 659 O O . LYS A 1 83 ? -9.141 0.990 10.909 1.00 98.38 83 LYS A O 1
ATOM 664 N N . CYS A 1 84 ? -8.709 0.274 13.004 1.00 98.44 84 CYS A N 1
ATOM 665 C CA . CYS A 1 84 ? -7.295 -0.029 12.786 1.00 98.44 84 CYS A CA 1
ATOM 666 C C . CYS A 1 84 ? -7.101 -1.092 11.695 1.00 98.44 84 CYS A C 1
ATOM 668 O O . CYS A 1 84 ? -6.299 -0.890 10.785 1.00 98.44 84 CYS A O 1
ATOM 670 N N . ASN A 1 85 ? -7.882 -2.174 11.714 1.00 98.50 85 ASN A N 1
ATOM 671 C CA . ASN A 1 85 ? -7.818 -3.233 10.704 1.00 98.50 85 ASN A CA 1
ATOM 672 C C . ASN A 1 85 ? -8.203 -2.739 9.305 1.00 98.50 85 ASN A C 1
ATOM 674 O O . ASN A 1 85 ? -7.597 -3.132 8.306 1.00 98.50 85 ASN A O 1
ATOM 678 N N . ASN A 1 86 ? -9.213 -1.875 9.206 1.00 98.12 86 ASN A N 1
ATOM 679 C CA . ASN A 1 86 ? -9.587 -1.260 7.934 1.00 98.12 86 ASN A CA 1
ATOM 680 C C . ASN A 1 86 ? -8.486 -0.325 7.413 1.00 98.12 86 ASN A C 1
ATOM 682 O O . ASN A 1 86 ? -8.199 -0.315 6.215 1.00 98.12 86 ASN A O 1
ATOM 686 N N . GLN A 1 87 ? -7.854 0.447 8.297 1.00 98.31 87 GLN A N 1
ATOM 687 C CA . GLN A 1 87 ? -6.748 1.329 7.934 1.00 98.31 87 GLN A CA 1
ATOM 688 C C . GLN A 1 87 ? -5.503 0.540 7.505 1.00 98.31 87 GLN A C 1
ATOM 690 O O . GLN A 1 87 ? -4.907 0.870 6.480 1.00 98.31 87 GLN A O 1
ATOM 695 N N . LEU A 1 88 ? -5.163 -0.535 8.221 1.00 98.31 88 LEU A N 1
ATOM 696 C CA . LEU A 1 88 ? -4.087 -1.455 7.855 1.00 98.31 88 LEU A CA 1
ATOM 697 C C . LEU A 1 88 ? -4.298 -2.006 6.442 1.00 98.31 88 LEU A C 1
ATOM 699 O O . LEU A 1 88 ? -3.434 -1.821 5.589 1.00 98.31 88 LEU A O 1
ATOM 703 N N . ARG A 1 89 ? -5.481 -2.567 6.155 1.00 98.44 89 ARG A N 1
ATOM 704 C CA . ARG A 1 89 ? -5.820 -3.103 4.824 1.00 98.44 89 ARG A CA 1
ATOM 705 C C . ARG A 1 89 ? -5.675 -2.063 3.710 1.00 98.44 89 ARG A C 1
ATOM 707 O O . ARG A 1 89 ? -5.203 -2.376 2.617 1.00 98.44 89 ARG A O 1
ATOM 714 N N . ARG A 1 90 ? -6.051 -0.805 3.971 1.00 97.94 90 ARG A N 1
ATOM 715 C CA . ARG A 1 90 ? -5.859 0.296 3.010 1.00 97.94 90 ARG A CA 1
ATOM 716 C C . ARG A 1 90 ? -4.379 0.570 2.748 1.00 97.94 90 ARG A C 1
ATOM 718 O O . ARG A 1 90 ? -3.998 0.726 1.589 1.00 97.94 90 ARG A O 1
ATOM 725 N N . TYR A 1 91 ? -3.546 0.604 3.788 1.00 98.19 91 TYR A N 1
ATOM 726 C CA . TYR A 1 91 ? -2.104 0.800 3.624 1.00 98.19 91 TYR A CA 1
ATOM 727 C C . TYR A 1 91 ? -1.420 -0.390 2.953 1.00 98.19 91 TYR A C 1
ATOM 729 O O . TYR A 1 91 ? -0.560 -0.185 2.101 1.00 98.19 91 TYR A O 1
ATOM 737 N N . GLU A 1 92 ? -1.828 -1.620 3.257 1.00 98.12 92 GLU A N 1
ATOM 738 C CA . GLU A 1 92 ? -1.338 -2.816 2.567 1.00 98.12 92 GLU A CA 1
ATOM 739 C C . GLU A 1 92 ? -1.651 -2.761 1.070 1.00 98.12 92 GLU A C 1
ATOM 741 O O . GLU A 1 92 ? -0.760 -2.983 0.250 1.00 98.12 92 GLU A O 1
ATOM 746 N N . SER A 1 93 ? -2.880 -2.379 0.705 1.00 98.00 93 SER A N 1
ATOM 747 C CA . SER A 1 93 ? -3.265 -2.167 -0.693 1.00 98.00 93 SER A CA 1
ATOM 748 C C . SER A 1 93 ? -2.418 -1.082 -1.362 1.00 98.00 93 SER A C 1
ATOM 750 O O . SER A 1 93 ? -1.970 -1.266 -2.492 1.00 98.00 93 SER A O 1
ATOM 752 N N . LEU A 1 94 ? -2.171 0.044 -0.686 1.00 97.94 94 LEU A N 1
ATOM 753 C CA . LEU A 1 94 ? -1.332 1.119 -1.221 1.00 97.94 94 LEU A CA 1
ATOM 754 C C . LEU A 1 94 ? 0.112 0.648 -1.456 1.00 97.94 94 LEU A C 1
ATOM 756 O O . LEU A 1 94 ? 0.683 0.909 -2.512 1.00 97.94 94 LEU A O 1
ATOM 760 N N . CYS A 1 95 ? 0.684 -0.095 -0.506 1.00 97.69 95 CYS A N 1
ATOM 761 C CA . CYS A 1 95 ? 2.006 -0.707 -0.636 1.00 97.69 95 CYS A CA 1
ATOM 762 C C . CYS A 1 95 ? 2.063 -1.748 -1.763 1.00 97.69 95 CYS A C 1
ATOM 764 O O . CYS A 1 95 ? 3.074 -1.866 -2.452 1.00 97.69 95 CYS A O 1
ATOM 766 N N . ALA A 1 96 ? 0.998 -2.527 -1.958 1.00 97.31 96 ALA A N 1
ATOM 767 C CA . ALA A 1 96 ? 0.919 -3.480 -3.058 1.00 97.31 96 ALA A CA 1
ATOM 768 C C . ALA A 1 96 ? 0.895 -2.757 -4.412 1.00 97.31 96 ALA A C 1
ATOM 770 O O . ALA A 1 96 ? 1.643 -3.127 -5.314 1.00 97.31 96 ALA A O 1
ATOM 771 N N . GLN A 1 97 ? 0.101 -1.690 -4.533 1.00 96.38 97 GLN A N 1
ATOM 772 C CA . GLN A 1 97 ? 0.031 -0.876 -5.748 1.00 96.38 97 GLN A CA 1
ATOM 773 C C . GLN A 1 97 ? 1.364 -0.187 -6.054 1.00 96.38 97 GLN A C 1
ATOM 775 O O . GLN A 1 97 ? 1.804 -0.215 -7.198 1.00 96.38 97 GLN A O 1
ATOM 780 N N . SER A 1 98 ? 2.048 0.369 -5.049 1.00 95.44 98 SER A N 1
ATOM 781 C CA . SER A 1 98 ? 3.354 1.005 -5.258 1.00 95.44 98 SER A CA 1
ATOM 782 C C . SER A 1 98 ? 4.431 0.006 -5.691 1.00 95.44 98 SER A C 1
ATOM 784 O O . SER A 1 98 ? 5.243 0.326 -6.554 1.00 95.44 98 SER A O 1
ATOM 786 N N . ARG A 1 99 ? 4.410 -1.227 -5.166 1.00 94.44 99 ARG A N 1
ATOM 787 C CA . ARG A 1 99 ? 5.291 -2.315 -5.630 1.00 94.44 99 ARG A CA 1
ATOM 788 C C . ARG A 1 99 ? 4.929 -2.841 -7.017 1.00 94.44 99 ARG A C 1
ATOM 790 O O . ARG A 1 99 ? 5.801 -3.370 -7.697 1.00 94.44 99 ARG A O 1
ATOM 797 N N . ALA A 1 100 ? 3.665 -2.730 -7.419 1.00 95.19 100 ALA A N 1
ATOM 798 C CA . ALA A 1 100 ? 3.200 -3.157 -8.735 1.00 95.19 100 ALA A CA 1
ATOM 799 C C . ALA A 1 100 ? 3.581 -2.176 -9.859 1.00 95.19 100 ALA A C 1
ATOM 801 O O . ALA A 1 100 ? 3.458 -2.533 -11.031 1.00 95.19 100 ALA A O 1
ATOM 802 N N . VAL A 1 101 ? 4.056 -0.967 -9.527 1.00 95.38 101 VAL A N 1
ATOM 803 C CA . VAL A 1 101 ? 4.570 -0.005 -10.513 1.00 95.38 101 VAL A CA 1
ATOM 804 C C . VAL A 1 101 ? 5.731 -0.636 -11.280 1.00 95.38 101 VAL A C 1
ATOM 806 O O . VAL A 1 101 ? 6.731 -1.058 -10.698 1.00 95.38 101 VAL A O 1
ATOM 809 N N . SER A 1 102 ? 5.601 -0.695 -12.605 1.00 95.00 102 SER A N 1
ATOM 810 C CA . SER A 1 102 ? 6.564 -1.351 -13.483 1.00 95.00 102 SER A CA 1
ATOM 811 C C . SER A 1 102 ? 6.823 -0.499 -14.718 1.00 95.00 102 SER A C 1
ATOM 813 O O . SER A 1 102 ? 6.026 -0.464 -15.653 1.00 95.00 102 SER A O 1
ATOM 815 N N . SER A 1 103 ? 7.998 0.131 -14.758 1.00 93.25 103 SER A N 1
ATOM 816 C CA . SER A 1 103 ? 8.416 0.966 -15.889 1.00 93.25 103 SER A CA 1
ATOM 817 C C . SER A 1 103 ? 8.480 0.191 -17.208 1.00 93.25 103 SER A C 1
ATOM 819 O O . SER A 1 103 ? 8.214 0.749 -18.269 1.00 93.25 103 SER A O 1
ATOM 821 N N . THR A 1 104 ? 8.794 -1.106 -17.169 1.00 94.44 104 THR A N 1
ATOM 822 C CA . THR A 1 104 ? 8.812 -1.958 -18.364 1.00 94.44 104 THR A CA 1
ATOM 823 C C . THR A 1 104 ? 7.406 -2.238 -18.886 1.00 94.44 104 THR A C 1
ATOM 825 O O . THR A 1 104 ? 7.197 -2.197 -20.100 1.00 94.44 104 THR A O 1
ATOM 828 N N . ALA A 1 105 ? 6.436 -2.478 -17.999 1.00 94.06 105 ALA A N 1
ATOM 829 C CA . ALA A 1 105 ? 5.036 -2.632 -18.380 1.00 94.06 105 ALA A CA 1
ATOM 830 C C . ALA A 1 105 ? 4.471 -1.325 -18.957 1.00 94.06 105 ALA A C 1
ATOM 832 O O . ALA A 1 105 ? 3.827 -1.356 -20.010 1.00 94.06 105 ALA A O 1
ATOM 833 N N . ASP A 1 106 ? 4.787 -0.192 -18.324 1.00 94.50 106 ASP A N 1
ATOM 834 C CA . ASP A 1 106 ? 4.357 1.139 -18.757 1.00 94.50 106 ASP A CA 1
ATOM 835 C C . ASP A 1 106 ? 4.921 1.489 -20.138 1.00 94.50 106 ASP A C 1
ATOM 837 O O . ASP A 1 106 ? 4.171 1.866 -21.039 1.00 94.50 106 ASP A O 1
ATOM 841 N N . LEU A 1 107 ? 6.226 1.285 -20.360 1.00 93.69 107 LEU A N 1
ATOM 842 C CA . LEU A 1 107 ? 6.864 1.511 -21.662 1.00 93.69 107 LEU A CA 1
ATOM 843 C C . LEU A 1 107 ? 6.315 0.581 -22.745 1.00 93.69 107 LEU A C 1
ATOM 845 O O . LEU A 1 107 ? 6.102 1.015 -23.876 1.00 93.69 107 LEU A O 1
ATOM 849 N N . ALA A 1 108 ? 6.054 -0.686 -22.418 1.00 91.19 108 ALA A N 1
ATOM 850 C CA . ALA A 1 108 ? 5.443 -1.614 -23.360 1.00 91.19 108 ALA A CA 1
ATOM 851 C C . ALA A 1 108 ? 4.017 -1.179 -23.724 1.00 91.19 108 ALA A C 1
ATOM 853 O O . ALA A 1 108 ? 3.604 -1.313 -24.878 1.00 91.19 108 ALA A O 1
ATOM 854 N N . HIS A 1 109 ? 3.259 -0.651 -22.760 1.00 91.38 109 HIS A N 1
ATOM 855 C CA . HIS A 1 109 ? 1.935 -0.115 -23.031 1.00 91.38 109 HIS A CA 1
ATOM 856 C C . HIS A 1 109 ? 2.002 1.139 -23.898 1.00 91.38 109 HIS A C 1
ATOM 858 O O . HIS A 1 109 ? 1.304 1.194 -24.908 1.00 91.38 109 HIS A O 1
ATOM 864 N N . LEU A 1 110 ? 2.883 2.082 -23.560 1.00 91.50 110 LEU A N 1
ATOM 865 C CA . LEU A 1 110 ? 3.130 3.291 -24.338 1.00 91.50 110 LEU A CA 1
ATOM 866 C C . LEU A 1 110 ? 3.523 2.956 -25.779 1.00 91.50 110 LEU A C 1
ATOM 868 O O . LEU A 1 110 ? 2.949 3.510 -26.713 1.00 91.50 110 LEU A O 1
ATOM 872 N N . ALA A 1 111 ? 4.453 2.018 -25.967 1.00 89.25 111 ALA A N 1
ATOM 873 C CA . ALA A 1 111 ? 4.886 1.573 -27.285 1.00 89.25 111 ALA A CA 1
ATOM 874 C C . ALA A 1 111 ? 3.712 1.033 -28.108 1.00 89.25 111 ALA A C 1
ATOM 876 O O . ALA A 1 111 ? 3.566 1.426 -29.256 1.00 89.25 111 ALA A O 1
ATOM 877 N N . ARG A 1 112 ? 2.836 0.202 -27.526 1.00 87.94 112 ARG A N 1
ATOM 878 C CA . ARG A 1 112 ? 1.630 -0.297 -28.216 1.00 87.94 112 ARG A CA 1
ATOM 879 C C . ARG A 1 112 ? 0.634 0.810 -28.565 1.00 87.94 112 ARG A C 1
ATOM 881 O O . ARG A 1 112 ? -0.043 0.708 -29.580 1.00 87.94 112 ARG A O 1
ATOM 888 N N . THR A 1 113 ? 0.523 1.832 -27.721 1.00 88.62 113 THR A N 1
ATOM 889 C CA . THR A 1 113 ? -0.394 2.957 -27.939 1.00 88.62 113 THR A CA 1
ATOM 890 C C . THR A 1 113 ? 0.121 3.912 -29.018 1.00 88.62 113 THR A C 1
ATOM 892 O O . THR A 1 113 ? -0.664 4.398 -29.826 1.00 88.62 113 THR A O 1
ATOM 895 N N . LEU A 1 114 ? 1.428 4.192 -29.037 1.00 86.12 114 LEU A N 1
ATOM 896 C CA . LEU A 1 114 ? 2.043 5.143 -29.970 1.00 86.12 114 LEU A CA 1
ATOM 897 C C . LEU A 1 114 ? 2.414 4.506 -31.310 1.00 86.12 114 LEU A C 1
ATOM 899 O O . LEU A 1 114 ? 2.214 5.104 -32.366 1.00 86.12 114 LEU A O 1
ATOM 903 N N . LEU A 1 115 ? 2.974 3.300 -31.274 1.00 77.75 115 LEU A N 1
ATOM 904 C CA . LEU A 1 115 ? 3.327 2.544 -32.464 1.00 77.75 115 LEU A CA 1
ATOM 905 C C . LEU A 1 115 ? 2.082 1.766 -32.868 1.00 77.75 115 LEU A C 1
ATOM 907 O O . LEU A 1 115 ? 1.886 0.610 -32.492 1.00 77.75 115 LEU A O 1
ATOM 911 N N . ASN A 1 116 ? 1.213 2.440 -33.622 1.00 66.12 116 ASN A N 1
ATOM 912 C CA . ASN A 1 116 ? 0.135 1.772 -34.334 1.00 66.12 116 ASN A CA 1
ATOM 913 C C . ASN A 1 116 ? 0.742 0.588 -35.106 1.00 66.12 116 ASN A C 1
ATOM 915 O O . ASN A 1 116 ? 1.851 0.729 -35.610 1.00 66.12 116 ASN A O 1
ATOM 919 N N . THR A 1 117 ? 0.039 -0.547 -35.142 1.00 60.78 117 THR A N 1
ATOM 920 C CA . THR A 1 117 ? 0.435 -1.916 -35.571 1.00 60.78 117 THR A CA 1
ATOM 921 C C . THR A 1 117 ? 1.117 -2.084 -36.951 1.00 60.78 117 THR A C 1
ATOM 923 O O . THR A 1 117 ? 0.837 -3.024 -37.691 1.00 60.78 117 THR A O 1
ATOM 926 N N . GLN A 1 118 ? 2.042 -1.213 -37.339 1.00 66.00 118 GLN A N 1
ATOM 927 C CA . GLN A 1 118 ? 2.861 -1.378 -38.521 1.00 66.00 118 GLN A CA 1
ATOM 928 C C . GLN A 1 118 ? 4.007 -2.338 -38.197 1.00 66.00 118 GLN A C 1
ATOM 930 O O . GLN A 1 118 ? 4.717 -2.147 -37.204 1.00 66.00 118 GLN A O 1
ATOM 935 N N . PRO A 1 119 ? 4.202 -3.385 -39.017 1.00 65.81 119 PRO A N 1
ATOM 936 C CA . PRO A 1 119 ? 5.359 -4.250 -38.873 1.00 65.81 119 PRO A CA 1
ATOM 937 C C . PRO A 1 119 ? 6.637 -3.403 -38.976 1.00 65.81 119 PRO A C 1
ATOM 939 O O . PRO A 1 119 ? 6.653 -2.430 -39.736 1.00 65.81 119 PRO A O 1
ATOM 942 N N . PRO A 1 120 ? 7.706 -3.752 -38.234 1.00 66.25 120 PRO A N 1
ATOM 943 C CA . PRO A 1 120 ? 8.957 -3.009 -38.273 1.00 66.25 120 PRO A CA 1
ATOM 944 C C . PRO A 1 120 ? 9.441 -2.915 -39.722 1.00 66.25 120 PRO A C 1
ATOM 946 O O . PRO A 1 120 ? 9.817 -3.918 -40.335 1.00 66.25 120 PRO A O 1
ATOM 949 N N . MET A 1 121 ? 9.380 -1.708 -40.289 1.00 68.12 121 MET A N 1
ATOM 950 C CA . MET A 1 121 ? 9.872 -1.458 -41.637 1.00 68.12 121 MET A CA 1
ATOM 951 C C . MET A 1 121 ? 11.369 -1.761 -41.652 1.00 68.12 121 MET A C 1
ATOM 953 O O . MET A 1 121 ? 12.109 -1.325 -40.768 1.00 68.12 121 MET A O 1
ATOM 957 N N . ARG A 1 122 ? 11.834 -2.519 -42.652 1.00 75.38 122 ARG A N 1
ATOM 958 C CA . ARG A 1 122 ? 13.276 -2.690 -42.861 1.00 75.38 122 ARG A CA 1
ATOM 959 C C . ARG A 1 122 ? 13.898 -1.307 -43.026 1.00 75.38 122 ARG A C 1
ATOM 961 O O . ARG A 1 122 ? 13.402 -0.518 -43.826 1.00 75.38 122 ARG A O 1
ATOM 968 N N . THR A 1 123 ? 14.978 -1.035 -42.294 1.00 79.81 123 THR A N 1
ATOM 969 C CA . THR A 1 123 ? 15.696 0.238 -42.398 1.00 79.81 123 THR A CA 1
ATOM 970 C C . THR A 1 123 ? 16.081 0.478 -43.860 1.00 79.81 123 THR A C 1
ATOM 972 O O . THR A 1 123 ? 16.799 -0.353 -44.429 1.00 79.81 123 THR A O 1
ATOM 975 N N . PRO A 1 124 ? 15.609 1.566 -44.494 1.00 82.12 124 PRO A N 1
ATOM 976 C CA . PRO A 1 124 ? 15.941 1.847 -45.880 1.00 82.12 124 PRO A CA 1
ATOM 977 C C . PRO A 1 124 ? 17.448 2.095 -45.990 1.00 82.12 124 PRO A C 1
ATOM 979 O O . PRO A 1 124 ? 18.004 2.959 -45.311 1.00 82.12 124 PRO A O 1
ATOM 982 N N . LYS A 1 125 ? 18.126 1.305 -46.826 1.00 86.62 125 LYS A N 1
ATOM 983 C CA . LYS A 1 125 ? 19.536 1.519 -47.164 1.00 86.62 125 LYS A CA 1
ATOM 984 C C . LYS A 1 125 ? 19.616 2.463 -48.359 1.00 86.62 125 LYS A C 1
ATOM 986 O O . LYS A 1 125 ? 18.825 2.336 -49.289 1.00 86.62 125 LYS A O 1
ATOM 991 N N . ARG A 1 126 ? 20.586 3.379 -48.348 1.00 88.44 126 ARG A N 1
ATOM 992 C CA . ARG A 1 126 ? 20.883 4.219 -49.515 1.00 88.44 126 ARG A CA 1
ATOM 993 C C . ARG A 1 126 ? 21.575 3.364 -50.576 1.00 88.44 126 ARG A C 1
ATOM 995 O O . ARG A 1 126 ? 22.566 2.705 -50.267 1.00 88.44 126 ARG A O 1
ATOM 1002 N N . ALA A 1 127 ? 21.035 3.357 -51.790 1.00 85.69 127 ALA A N 1
ATOM 1003 C CA . ALA A 1 127 ? 21.675 2.737 -52.943 1.00 85.69 127 ALA A CA 1
ATOM 1004 C C . ALA A 1 127 ? 22.606 3.748 -53.625 1.00 85.69 127 ALA A C 1
ATOM 1006 O O . ALA A 1 127 ? 22.370 4.953 -53.560 1.00 85.69 127 ALA A O 1
ATOM 1007 N N . PHE A 1 128 ? 23.654 3.254 -54.283 1.00 87.00 128 PHE A N 1
ATOM 1008 C CA . PHE A 1 128 ? 24.398 4.065 -5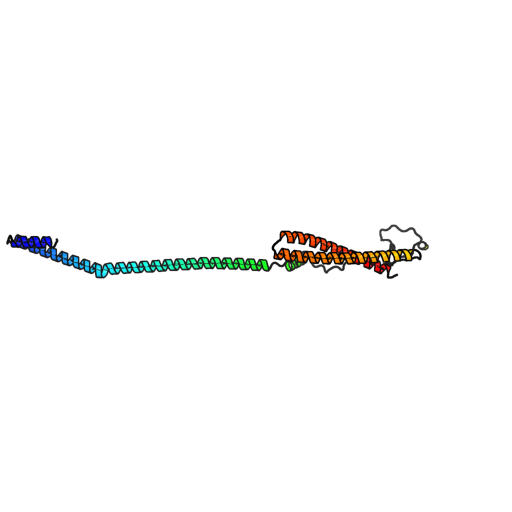5.242 1.00 87.00 128 PHE A CA 1
ATOM 1009 C C . PHE A 1 128 ? 23.454 4.460 -56.387 1.00 87.00 128 PHE A C 1
ATOM 1011 O O . PHE A 1 128 ? 22.818 3.585 -56.976 1.00 87.00 128 PHE A O 1
ATOM 1018 N N . MET A 1 129 ? 23.360 5.757 -56.680 1.00 84.50 129 MET A N 1
ATOM 1019 C CA . MET A 1 129 ? 22.576 6.287 -57.794 1.00 84.50 129 MET A CA 1
ATOM 1020 C C . MET A 1 129 ? 23.545 6.843 -58.842 1.00 84.50 129 MET A C 1
ATOM 1022 O O . MET A 1 129 ? 24.188 7.860 -58.572 1.00 84.50 129 MET A O 1
ATOM 1026 N N . PRO A 1 130 ? 23.722 6.168 -59.994 1.00 81.88 130 PRO A N 1
ATOM 1027 C CA . PRO A 1 130 ? 24.532 6.713 -61.073 1.00 81.88 130 PRO A CA 1
ATOM 1028 C C . PRO A 1 130 ? 23.885 8.000 -61.611 1.00 81.88 130 PRO A C 1
ATOM 1030 O O . PRO A 1 130 ? 22.662 8.109 -61.604 1.00 81.88 130 PRO A O 1
ATOM 1033 N N . PRO A 1 131 ? 24.678 8.951 -62.132 1.00 79.50 131 PRO A N 1
ATOM 1034 C CA . PRO A 1 131 ? 24.162 10.198 -62.705 1.00 79.50 131 PRO A CA 1
ATOM 1035 C C . PRO A 1 131 ? 23.362 9.996 -64.007 1.00 79.50 131 PRO A C 1
ATOM 1037 O O . PRO A 1 131 ? 22.823 10.955 -64.545 1.00 79.50 131 PRO A O 1
ATOM 1040 N N . TYR A 1 132 ? 23.316 8.769 -64.540 1.00 73.88 132 TYR A N 1
ATOM 1041 C CA . TYR A 1 132 ? 22.557 8.391 -65.731 1.00 73.88 132 TYR A CA 1
ATOM 1042 C C . TYR A 1 132 ? 21.869 7.030 -65.504 1.00 73.88 132 TYR A C 1
ATOM 1044 O O . TYR A 1 132 ? 22.510 6.138 -64.933 1.00 73.88 132 TYR A O 1
ATOM 1052 N N . PRO A 1 133 ? 20.627 6.805 -65.983 1.00 68.12 133 PRO A N 1
ATOM 1053 C CA . PRO A 1 133 ? 19.799 7.706 -66.796 1.00 68.12 133 PRO A CA 1
ATOM 1054 C C . PRO A 1 133 ? 19.249 8.916 -66.019 1.00 68.12 133 PRO A C 1
ATOM 1056 O O . PRO A 1 133 ? 19.040 8.786 -64.814 1.00 68.12 133 PRO A O 1
ATOM 1059 N N . PRO A 1 134 ? 19.040 10.067 -66.693 1.00 68.25 134 PRO A N 1
ATOM 1060 C CA . PRO A 1 134 ? 18.445 11.265 -66.104 1.00 68.25 134 PRO A CA 1
ATOM 1061 C C . PRO A 1 134 ? 17.086 10.953 -65.479 1.00 68.25 134 PRO A C 1
ATOM 1063 O O . PRO A 1 134 ? 16.364 10.063 -65.947 1.00 68.25 134 PRO A O 1
ATOM 1066 N N . GLU A 1 135 ? 16.734 11.692 -64.432 1.00 78.75 135 GLU A N 1
ATOM 1067 C CA . GLU A 1 135 ? 15.392 11.617 -63.868 1.00 78.75 135 GLU A CA 1
ATOM 1068 C C . GLU A 1 135 ? 14.367 12.170 -64.881 1.00 78.75 135 GLU A C 1
ATOM 1070 O O . GLU A 1 135 ? 14.726 12.938 -65.774 1.00 78.75 135 GLU A O 1
ATOM 1075 N N . PRO A 1 136 ? 13.079 11.783 -64.800 1.00 74.62 136 PRO A N 1
ATOM 1076 C CA . PRO A 1 136 ? 12.067 12.164 -65.795 1.00 74.62 136 PRO A CA 1
ATOM 1077 C C . PRO A 1 136 ? 11.912 13.678 -66.017 1.00 74.62 136 PRO A C 1
ATOM 1079 O O . PRO A 1 136 ? 11.434 14.083 -67.075 1.00 74.62 136 PRO A O 1
ATOM 1082 N N . ASP A 1 137 ? 12.304 14.483 -65.026 1.00 79.12 137 ASP A N 1
ATOM 1083 C CA . ASP A 1 137 ? 12.206 15.945 -65.024 1.00 79.12 137 ASP A CA 1
ATOM 1084 C C . ASP A 1 137 ? 13.508 16.648 -65.461 1.00 79.12 137 ASP A C 1
ATOM 1086 O O . ASP A 1 137 ? 13.533 17.876 -65.587 1.00 79.12 137 ASP A O 1
ATOM 1090 N N . ASP A 1 138 ? 14.590 15.902 -65.704 1.00 76.94 138 ASP A N 1
ATOM 1091 C CA . ASP A 1 138 ? 15.862 16.479 -66.134 1.00 76.94 138 ASP A CA 1
ATOM 1092 C C . ASP A 1 138 ? 15.799 16.933 -67.608 1.00 76.94 138 ASP A C 1
ATOM 1094 O O . ASP A 1 138 ? 15.247 16.235 -68.469 1.00 76.94 138 ASP A O 1
ATOM 1098 N N . PRO A 1 139 ? 16.387 18.096 -67.951 1.00 76.62 139 PRO A N 1
ATOM 1099 C CA . PRO A 1 139 ? 16.438 18.568 -69.328 1.00 76.62 139 PRO A CA 1
ATOM 1100 C C . PRO A 1 139 ? 17.235 17.600 -70.225 1.00 76.62 139 PRO A C 1
ATOM 1102 O O . PRO A 1 139 ? 18.215 17.002 -69.768 1.00 76.62 139 PRO A O 1
ATOM 1105 N N . PRO A 1 140 ? 16.876 17.467 -71.519 1.00 73.25 140 PRO A N 1
ATOM 1106 C CA . PRO A 1 140 ? 17.593 16.593 -72.439 1.00 73.25 140 PRO A CA 1
ATOM 1107 C C . PRO A 1 140 ? 19.075 16.971 -72.515 1.00 73.25 140 PRO A C 1
ATOM 1109 O O . PRO A 1 140 ? 19.421 18.112 -72.825 1.00 73.25 140 PRO A O 1
ATOM 1112 N N . LEU A 1 141 ? 19.952 16.003 -72.250 1.00 71.38 141 LEU A N 1
ATOM 1113 C CA . LEU A 1 141 ? 21.394 16.156 -72.433 1.00 71.38 141 LEU A CA 1
ATOM 1114 C C . LEU A 1 141 ? 21.719 16.179 -73.935 1.00 71.38 141 LEU A C 1
ATOM 1116 O O . LEU A 1 141 ? 21.599 15.157 -74.608 1.00 71.38 141 LEU A O 1
ATOM 1120 N N . ASP A 1 142 ? 22.158 17.330 -74.451 1.00 72.19 142 ASP A N 1
ATOM 1121 C CA . ASP A 1 142 ? 22.625 17.505 -75.837 1.00 72.19 142 ASP A CA 1
ATOM 1122 C C . ASP A 1 142 ? 24.101 17.084 -75.972 1.00 72.19 142 ASP A C 1
ATOM 1124 O O . ASP A 1 142 ? 24.997 17.880 -76.254 1.00 72.19 142 ASP A O 1
ATOM 1128 N N . VAL A 1 143 ? 24.378 15.819 -75.646 1.00 71.88 143 VAL A N 1
ATOM 1129 C CA . VAL A 1 143 ? 25.720 15.226 -75.697 1.00 71.88 143 VAL A CA 1
ATOM 1130 C C . VAL A 1 143 ? 25.653 13.963 -76.548 1.00 71.88 143 VAL A C 1
ATOM 1132 O O . VAL A 1 143 ? 24.841 13.075 -76.287 1.00 71.88 143 VAL A O 1
ATOM 1135 N N . ALA A 1 144 ? 26.507 13.865 -77.571 1.00 75.00 144 ALA A N 1
ATOM 1136 C CA . ALA A 1 144 ? 26.572 12.679 -78.419 1.00 75.00 144 ALA A CA 1
ATOM 1137 C C . ALA A 1 144 ? 26.881 11.430 -77.573 1.00 75.00 144 ALA A C 1
ATOM 1139 O O . ALA A 1 144 ? 27.759 11.456 -76.709 1.00 75.00 144 ALA A O 1
ATOM 1140 N N . ALA A 1 145 ? 26.192 10.315 -77.839 1.00 70.31 145 ALA A N 1
ATOM 1141 C CA . ALA A 1 145 ? 26.378 9.068 -77.087 1.00 70.31 145 ALA A CA 1
ATOM 1142 C C . ALA A 1 145 ? 27.839 8.572 -77.104 1.00 70.31 145 ALA A C 1
ATOM 1144 O O . ALA A 1 145 ? 28.291 7.946 -76.151 1.00 70.31 145 ALA A O 1
ATOM 1145 N N . GLU A 1 146 ? 28.586 8.900 -78.163 1.00 73.56 146 GLU A N 1
ATOM 1146 C CA . GLU A 1 146 ? 30.001 8.557 -78.342 1.00 73.56 146 GLU A CA 1
ATOM 1147 C C . GLU A 1 146 ? 30.956 9.386 -77.464 1.00 73.56 146 GLU A C 1
ATOM 1149 O O . GLU A 1 146 ? 32.085 8.963 -77.228 1.00 73.56 146 GLU A O 1
ATOM 1154 N N . THR A 1 147 ? 30.521 10.547 -76.959 1.00 77.25 147 THR A N 1
ATOM 1155 C CA . THR A 1 147 ? 31.320 11.409 -76.068 1.00 77.25 147 THR A CA 1
ATOM 1156 C C . THR A 1 147 ? 30.922 11.281 -74.597 1.00 77.25 147 THR A C 1
ATOM 1158 O O . THR A 1 147 ? 31.496 11.970 -73.754 1.00 77.25 147 THR A O 1
ATOM 1161 N N . MET A 1 148 ? 29.949 10.423 -74.263 1.00 77.56 148 MET A N 1
ATOM 1162 C CA . MET A 1 148 ? 29.557 10.193 -72.872 1.00 77.56 148 MET A CA 1
ATOM 1163 C C . MET A 1 148 ? 30.602 9.356 -72.111 1.00 77.56 148 MET A C 1
ATOM 1165 O O . MET A 1 148 ? 31.095 8.354 -72.635 1.00 77.56 148 MET A O 1
ATOM 1169 N N . PRO A 1 149 ? 30.932 9.727 -70.858 1.00 79.00 149 PRO A N 1
ATOM 1170 C CA . PRO A 1 149 ? 31.825 8.938 -70.017 1.00 79.00 149 PRO A CA 1
ATOM 1171 C C . PRO A 1 149 ? 31.199 7.578 -69.645 1.00 79.00 149 PRO A C 1
ATOM 1173 O O . PRO A 1 149 ? 29.972 7.446 -69.608 1.00 79.00 149 PRO A O 1
ATOM 1176 N N . PRO A 1 150 ? 32.019 6.554 -69.338 1.00 81.06 150 PRO A N 1
ATOM 1177 C CA . PRO A 1 150 ? 31.522 5.241 -68.938 1.00 81.06 150 PRO A CA 1
ATOM 1178 C C . PRO A 1 150 ? 30.703 5.318 -67.643 1.00 81.06 150 PRO A C 1
ATOM 1180 O O . PRO A 1 150 ? 31.074 6.008 -66.692 1.00 81.06 150 PRO A O 1
ATOM 1183 N N . VAL A 1 151 ? 29.601 4.565 -67.586 1.00 80.44 151 VAL A N 1
ATOM 1184 C CA . VAL A 1 151 ? 28.752 4.486 -66.391 1.00 80.44 151 VAL A CA 1
ATOM 1185 C C . VAL A 1 151 ? 29.500 3.757 -65.277 1.00 80.44 151 VAL A C 1
ATOM 1187 O O . VAL A 1 151 ? 29.836 2.577 -65.400 1.00 80.44 151 VAL A O 1
ATOM 1190 N N . LEU A 1 152 ? 29.738 4.465 -64.177 1.00 82.38 152 LEU A N 1
ATOM 1191 C CA . LEU A 1 152 ? 30.418 3.932 -63.001 1.00 82.38 152 LEU A CA 1
ATOM 1192 C C . LEU A 1 152 ? 29.455 3.157 -62.096 1.00 82.38 152 LEU A C 1
ATOM 1194 O O . LEU A 1 152 ? 28.245 3.388 -62.094 1.00 82.38 152 LEU A O 1
ATOM 1198 N N . ARG A 1 153 ? 30.012 2.230 -61.315 1.00 82.00 153 ARG A N 1
ATOM 1199 C CA . ARG A 1 153 ? 29.298 1.455 -60.289 1.00 82.00 153 ARG A CA 1
ATOM 1200 C C . ARG A 1 153 ? 29.687 1.951 -58.897 1.00 82.00 153 ARG A C 1
ATOM 1202 O O . ARG A 1 153 ? 30.592 2.768 -58.764 1.00 82.00 153 ARG A O 1
ATOM 1209 N N . GLY A 1 154 ? 29.020 1.443 -57.859 1.00 81.00 154 GLY A N 1
ATOM 1210 C CA . GLY A 1 154 ? 29.337 1.725 -56.451 1.00 81.00 154 GLY A CA 1
ATOM 1211 C C . GLY A 1 154 ? 30.638 1.069 -55.970 1.00 81.00 154 GLY A C 1
ATOM 1212 O O . GLY A 1 154 ? 30.644 0.420 -54.928 1.00 81.00 154 GLY A O 1
ATOM 1213 N N . GLU A 1 155 ? 31.707 1.199 -56.750 1.00 83.44 155 GLU A N 1
ATOM 1214 C CA . GLU A 1 155 ? 33.034 0.622 -56.542 1.00 83.44 155 GLU A CA 1
ATOM 1215 C C . GLU A 1 155 ? 34.081 1.741 -56.613 1.00 83.44 155 GLU A C 1
ATOM 1217 O O . GLU A 1 155 ? 33.869 2.767 -57.264 1.00 83.44 155 GLU A O 1
ATOM 1222 N N . MET A 1 156 ? 35.212 1.564 -55.930 1.00 80.00 156 MET A N 1
ATOM 1223 C CA . MET A 1 156 ? 36.309 2.529 -55.991 1.00 80.00 156 MET A CA 1
ATOM 1224 C C . MET A 1 156 ? 37.088 2.388 -57.304 1.00 80.00 156 MET A C 1
ATOM 1226 O O . MET A 1 156 ? 37.467 1.283 -57.686 1.00 80.00 156 MET A O 1
ATOM 1230 N N . LEU A 1 157 ? 37.365 3.512 -57.970 1.00 80.06 157 LEU A N 1
ATOM 1231 C CA . LEU A 1 157 ? 38.267 3.573 -59.122 1.00 80.06 157 LEU A CA 1
ATOM 1232 C C . LEU A 1 157 ? 39.700 3.840 -58.656 1.00 80.06 157 LEU A C 1
ATOM 1234 O O . LEU A 1 157 ? 39.902 4.654 -57.758 1.00 80.06 157 LEU A O 1
ATOM 1238 N N . LEU A 1 158 ? 40.683 3.199 -59.292 1.00 69.81 158 LEU A N 1
ATOM 1239 C CA . LEU A 1 158 ? 42.098 3.518 -59.096 1.00 69.81 158 LEU A CA 1
ATOM 1240 C C . LEU A 1 158 ? 42.806 3.680 -60.438 1.00 69.81 158 LEU A C 1
ATOM 1242 O O . LEU A 1 158 ? 42.894 2.719 -61.205 1.00 69.81 158 LEU A O 1
ATOM 1246 N N . ASP A 1 159 ? 43.388 4.851 -60.684 1.00 71.94 159 ASP A N 1
ATOM 1247 C CA . ASP A 1 159 ? 44.463 5.009 -61.665 1.00 71.94 159 ASP A CA 1
ATOM 1248 C C . ASP A 1 159 ? 45.852 4.925 -60.986 1.00 71.94 159 ASP A C 1
ATOM 1250 O O . ASP A 1 159 ? 45.992 4.940 -59.762 1.00 71.94 159 ASP A O 1
ATOM 1254 N N . ARG A 1 160 ? 46.935 4.835 -61.767 1.00 59.28 160 ARG A N 1
ATOM 1255 C CA . ARG A 1 160 ? 48.328 4.742 -61.291 1.00 59.28 160 ARG A CA 1
ATOM 1256 C C . ARG A 1 160 ? 48.751 5.889 -60.361 1.00 59.28 160 ARG A C 1
ATOM 1258 O O . ARG A 1 160 ? 49.688 5.698 -59.585 1.00 59.28 160 ARG A O 1
ATOM 1265 N N . MET A 1 161 ? 48.095 7.048 -60.433 1.00 59.91 161 MET A N 1
ATOM 1266 C CA . MET A 1 161 ? 48.278 8.162 -59.492 1.00 59.91 161 MET A CA 1
ATOM 1267 C C . MET A 1 161 ? 47.468 7.971 -58.191 1.00 59.91 161 MET A C 1
ATOM 1269 O O . MET A 1 161 ? 47.988 8.266 -57.116 1.00 59.91 161 MET A O 1
ATOM 1273 N N . ASP A 1 162 ? 46.285 7.350 -58.256 1.00 63.06 162 ASP A N 1
ATOM 1274 C CA . ASP A 1 162 ? 45.366 7.141 -57.122 1.00 63.06 162 ASP A CA 1
ATOM 1275 C C . ASP A 1 162 ? 45.815 6.047 -56.144 1.00 63.06 162 ASP A C 1
ATOM 1277 O O . ASP A 1 162 ? 45.443 6.066 -54.974 1.00 63.06 162 ASP A O 1
ATOM 1281 N N . ILE A 1 163 ? 46.647 5.088 -56.569 1.00 74.25 163 ILE A N 1
ATOM 1282 C CA . ILE A 1 163 ? 47.079 3.971 -55.701 1.00 74.25 163 ILE A CA 1
ATOM 1283 C C . ILE A 1 163 ? 47.877 4.468 -54.481 1.00 74.25 163 ILE A C 1
ATOM 1285 O O . ILE A 1 163 ? 47.789 3.889 -53.394 1.00 74.25 163 ILE A O 1
ATOM 1289 N N . ARG A 1 164 ? 48.679 5.532 -54.638 1.00 78.38 164 ARG A N 1
ATOM 1290 C CA . ARG A 1 164 ? 49.435 6.113 -53.515 1.00 78.38 164 ARG A CA 1
ATOM 1291 C C . ARG A 1 164 ? 48.517 6.853 -52.547 1.00 78.38 164 ARG A C 1
ATOM 1293 O O . ARG A 1 164 ? 48.664 6.677 -51.341 1.00 78.38 164 ARG A O 1
ATOM 1300 N N . GLU A 1 165 ? 47.575 7.633 -53.064 1.00 81.00 165 GLU A N 1
ATOM 1301 C CA . GLU A 1 165 ? 46.609 8.373 -52.247 1.00 81.00 165 GLU A CA 1
ATOM 1302 C C . GLU A 1 165 ? 45.646 7.429 -51.519 1.00 81.00 165 GLU A C 1
ATOM 1304 O O . GLU A 1 165 ? 45.421 7.588 -50.321 1.00 81.00 165 GLU A O 1
ATOM 1309 N N . ALA A 1 166 ? 45.171 6.371 -52.181 1.00 79.38 166 ALA A N 1
ATOM 1310 C CA . ALA A 1 166 ? 44.333 5.340 -51.571 1.00 79.38 166 ALA A CA 1
ATOM 1311 C C . ALA A 1 166 ? 45.034 4.636 -50.397 1.00 79.38 166 ALA A C 1
ATOM 1313 O O . ALA A 1 166 ? 44.416 4.400 -49.358 1.00 79.38 166 ALA A O 1
ATOM 1314 N N . ARG A 1 167 ? 46.339 4.349 -50.522 1.00 82.62 167 ARG A N 1
ATOM 1315 C CA . ARG A 1 167 ? 47.143 3.776 -49.429 1.00 82.62 167 ARG A CA 1
ATOM 1316 C C . ARG A 1 167 ? 47.296 4.729 -48.246 1.00 82.62 167 ARG A C 1
ATOM 1318 O O . ARG A 1 167 ? 47.119 4.296 -47.112 1.00 82.62 167 ARG A O 1
ATOM 1325 N N . LEU A 1 168 ? 47.585 6.005 -48.502 1.00 86.06 168 LEU A N 1
ATOM 1326 C CA . LEU A 1 168 ? 47.684 7.023 -47.450 1.00 86.06 168 LEU A CA 1
ATOM 1327 C C . LEU A 1 168 ? 46.343 7.208 -46.724 1.00 86.06 168 LEU A C 1
ATOM 1329 O O . LEU A 1 168 ? 46.298 7.209 -45.496 1.00 86.06 168 LEU A O 1
ATOM 1333 N N . ASN A 1 169 ? 45.242 7.278 -47.476 1.00 86.75 169 ASN A N 1
ATOM 1334 C CA . ASN A 1 169 ? 43.892 7.367 -46.922 1.00 86.75 169 ASN A CA 1
ATOM 1335 C C . ASN A 1 169 ? 43.540 6.129 -46.091 1.00 86.75 169 ASN A C 1
ATOM 1337 O O . ASN A 1 169 ? 42.959 6.254 -45.016 1.00 86.75 169 ASN A O 1
ATOM 1341 N N . TYR A 1 170 ? 43.920 4.933 -46.544 1.00 89.69 170 TYR A N 1
ATOM 1342 C CA . TYR A 1 170 ? 43.734 3.710 -45.770 1.00 89.69 170 TYR A CA 1
ATOM 1343 C C . TYR A 1 170 ? 44.509 3.731 -44.445 1.00 89.69 170 TYR A C 1
ATOM 1345 O O . TYR A 1 170 ? 43.953 3.385 -43.403 1.00 89.69 170 TYR A O 1
ATOM 1353 N N . GLU A 1 171 ? 45.779 4.143 -44.459 1.00 91.75 171 GLU A N 1
ATOM 1354 C CA . GLU A 1 171 ? 46.590 4.248 -43.241 1.00 91.75 171 GLU A CA 1
ATOM 1355 C C . GLU A 1 171 ? 46.002 5.262 -42.251 1.00 91.75 171 GLU A C 1
ATOM 1357 O O . GLU A 1 171 ? 45.946 4.980 -41.051 1.00 91.75 171 GLU A O 1
ATOM 1362 N N . GLN A 1 172 ? 45.486 6.389 -42.751 1.00 93.56 172 GLN A N 1
ATOM 1363 C CA . GLN A 1 172 ? 44.777 7.377 -41.940 1.00 93.56 172 GLN A CA 1
ATOM 1364 C C . GLN A 1 172 ? 43.491 6.795 -41.335 1.00 93.56 172 GLN A C 1
ATOM 1366 O O . GLN A 1 172 ? 43.321 6.838 -40.120 1.00 93.56 172 GLN A O 1
ATOM 1371 N N . LEU A 1 173 ? 42.636 6.158 -42.144 1.00 94.00 173 LEU A N 1
ATOM 1372 C CA . LEU A 1 173 ? 41.404 5.511 -41.672 1.00 94.00 173 LEU A CA 1
ATOM 1373 C C . LEU A 1 173 ? 41.689 4.412 -40.640 1.00 94.00 173 LEU A C 1
ATOM 1375 O O . LEU A 1 173 ? 40.936 4.233 -39.683 1.00 94.00 173 LEU A O 1
ATOM 1379 N N . ARG A 1 174 ? 42.789 3.671 -40.807 1.00 94.06 174 ARG A N 1
ATOM 1380 C CA . ARG A 1 174 ? 43.225 2.654 -39.845 1.00 94.06 174 ARG A CA 1
ATOM 1381 C C . ARG A 1 174 ? 43.611 3.281 -38.509 1.00 94.06 174 ARG A C 1
ATOM 1383 O O . ARG A 1 174 ? 43.249 2.731 -37.470 1.00 94.06 174 ARG A O 1
ATOM 1390 N N . LYS A 1 175 ? 44.344 4.394 -38.531 1.00 95.94 175 LYS A N 1
ATOM 1391 C CA . LYS A 1 175 ? 44.706 5.131 -37.318 1.00 95.94 175 LYS A CA 1
ATOM 1392 C C . LYS A 1 175 ? 43.463 5.702 -36.633 1.00 95.94 175 LYS A C 1
ATOM 1394 O O . LYS A 1 175 ? 43.268 5.456 -35.448 1.00 95.94 175 LYS A O 1
ATOM 1399 N N . ASP A 1 176 ? 42.582 6.351 -37.390 1.00 96.12 176 ASP A N 1
ATOM 1400 C CA . ASP A 1 176 ? 41.334 6.918 -36.869 1.00 96.12 176 ASP A CA 1
ATOM 1401 C C . ASP A 1 176 ? 40.452 5.832 -36.231 1.00 96.12 176 ASP A C 1
ATOM 1403 O O . ASP A 1 176 ? 39.882 6.033 -35.159 1.00 96.12 176 ASP A O 1
ATOM 1407 N N . ALA A 1 177 ? 40.386 4.637 -36.830 1.00 96.44 177 ALA A N 1
ATOM 1408 C CA . ALA A 1 177 ? 39.678 3.500 -36.246 1.00 96.44 177 ALA A CA 1
ATOM 1409 C C . ALA A 1 177 ? 40.272 3.061 -34.895 1.00 96.44 177 ALA A C 1
ATOM 1411 O O . ALA A 1 177 ? 39.516 2.784 -33.965 1.00 96.44 177 ALA A O 1
ATOM 1412 N N . GLN A 1 178 ? 41.602 3.019 -34.767 1.00 97.25 178 GLN A N 1
ATOM 1413 C CA . GLN A 1 178 ? 42.275 2.678 -33.506 1.00 97.25 178 GLN A CA 1
ATOM 1414 C C . GLN A 1 178 ? 42.018 3.729 -32.419 1.00 97.25 178 GLN A C 1
ATOM 1416 O O . GLN A 1 178 ? 41.735 3.375 -31.272 1.00 97.25 178 GLN A O 1
ATOM 1421 N N . ASP A 1 179 ? 42.061 5.012 -32.779 1.00 97.75 179 ASP A N 1
ATOM 1422 C CA . ASP A 1 179 ? 41.788 6.113 -31.855 1.00 97.75 179 ASP A CA 1
ATOM 1423 C C . ASP A 1 179 ? 40.325 6.081 -31.372 1.00 97.75 179 ASP A C 1
ATOM 1425 O O . ASP A 1 179 ? 40.055 6.199 -30.173 1.00 97.75 179 ASP A O 1
ATOM 1429 N N . LEU A 1 180 ? 39.375 5.820 -32.279 1.00 97.75 180 LEU A N 1
ATOM 1430 C CA . LEU A 1 180 ? 37.959 5.641 -31.945 1.00 97.75 180 LEU A CA 1
ATOM 1431 C C . LEU A 1 180 ? 37.721 4.403 -31.063 1.00 97.75 180 LEU A C 1
ATOM 1433 O O . LEU A 1 180 ? 36.930 4.467 -30.123 1.00 97.75 180 LEU A O 1
ATOM 1437 N N . GLU A 1 181 ? 38.404 3.281 -31.310 1.00 97.88 181 GLU A N 1
ATOM 1438 C CA . GLU A 1 181 ? 38.341 2.086 -30.450 1.00 97.88 181 GLU A CA 1
ATOM 1439 C C . GLU A 1 181 ? 38.835 2.375 -29.029 1.00 97.88 181 GLU A C 1
ATOM 1441 O O . GLU A 1 181 ? 38.210 1.959 -28.047 1.00 97.88 181 GLU A O 1
ATOM 1446 N N . MET A 1 182 ? 39.930 3.127 -28.905 1.00 98.00 182 MET A N 1
ATOM 1447 C CA . MET A 1 182 ? 40.448 3.560 -27.611 1.00 98.00 182 MET A CA 1
ATOM 1448 C C . MET A 1 182 ? 39.458 4.490 -26.898 1.00 98.00 182 MET A C 1
ATOM 1450 O O . MET A 1 182 ? 39.200 4.306 -25.707 1.00 98.00 182 MET A O 1
ATOM 1454 N N . GLN A 1 183 ? 38.860 5.443 -27.616 1.00 97.75 183 GLN A N 1
ATOM 1455 C CA . GLN A 1 183 ? 37.849 6.343 -27.060 1.00 97.75 183 GLN A CA 1
ATOM 1456 C C . GLN A 1 183 ? 36.603 5.579 -26.588 1.00 97.75 183 GLN A C 1
ATOM 1458 O O . GLN A 1 183 ? 36.094 5.841 -25.499 1.00 97.75 183 GLN A O 1
ATOM 1463 N N . ILE A 1 184 ? 36.137 4.591 -27.359 1.00 98.19 184 ILE A N 1
ATOM 1464 C CA . ILE A 1 184 ? 35.031 3.700 -26.974 1.00 98.19 184 ILE A CA 1
ATOM 1465 C C . ILE A 1 184 ? 35.350 2.994 -25.658 1.00 98.19 184 ILE A C 1
ATOM 1467 O O . ILE A 1 184 ? 34.502 2.980 -24.766 1.00 98.19 184 ILE A O 1
ATOM 1471 N N . LYS A 1 185 ? 36.566 2.457 -25.508 1.00 97.88 185 LYS A N 1
ATOM 1472 C CA . LYS A 1 185 ? 36.988 1.790 -24.271 1.00 97.88 185 LYS A CA 1
ATOM 1473 C C . LYS A 1 185 ? 36.975 2.749 -23.076 1.00 97.88 185 LYS A C 1
ATOM 1475 O O . LYS A 1 185 ? 36.403 2.425 -22.041 1.00 97.88 185 LYS A O 1
ATOM 1480 N N . GLN A 1 186 ? 37.519 3.956 -23.238 1.00 97.62 186 GLN A N 1
ATOM 1481 C CA . GLN A 1 186 ? 37.504 4.984 -22.189 1.00 97.62 186 GLN A CA 1
ATOM 1482 C C . GLN A 1 186 ? 36.076 5.392 -21.791 1.00 97.62 186 GLN A C 1
ATOM 1484 O O . GLN A 1 186 ? 35.777 5.555 -20.606 1.00 97.62 186 GLN A O 1
ATOM 1489 N N . LEU A 1 187 ? 35.175 5.534 -22.768 1.00 97.81 187 LEU A N 1
ATOM 1490 C CA . LEU A 1 187 ? 33.768 5.846 -22.519 1.00 97.81 187 LEU A CA 1
ATOM 1491 C C . LEU A 1 187 ? 33.056 4.708 -21.776 1.00 97.81 187 LEU A C 1
ATOM 1493 O O . LEU A 1 187 ? 32.283 4.988 -20.862 1.00 97.81 187 LEU A O 1
ATOM 1497 N N . GLN A 1 188 ? 33.340 3.444 -22.106 1.00 97.62 188 GLN A N 1
ATOM 1498 C CA . GLN A 1 188 ? 32.809 2.282 -21.378 1.00 97.62 188 GLN A CA 1
ATOM 1499 C C . GLN A 1 188 ? 33.272 2.264 -19.923 1.00 97.62 188 GLN A C 1
ATOM 1501 O O . GLN A 1 188 ? 32.437 2.198 -19.024 1.00 97.62 188 GLN A O 1
ATOM 1506 N N . ASP A 1 189 ? 34.576 2.415 -19.684 1.00 97.94 189 ASP A N 1
ATOM 1507 C CA . ASP A 1 189 ? 35.139 2.430 -18.330 1.00 97.94 189 ASP A CA 1
ATOM 1508 C C . ASP A 1 189 ? 34.538 3.574 -17.489 1.00 97.94 189 ASP A C 1
ATOM 1510 O O . ASP A 1 189 ? 34.202 3.408 -16.309 1.00 97.94 189 ASP A O 1
ATOM 1514 N N . SER A 1 190 ? 34.344 4.743 -18.110 1.00 97.44 190 SER A N 1
ATOM 1515 C CA . SER A 1 190 ? 33.690 5.891 -17.479 1.00 97.44 190 SER A CA 1
ATOM 1516 C C . SER A 1 190 ? 32.216 5.622 -17.163 1.00 97.44 190 SER A C 1
ATOM 1518 O O . SER A 1 190 ? 31.761 6.003 -16.084 1.00 97.44 190 SER A O 1
ATOM 1520 N N . LEU A 1 191 ? 31.470 4.985 -18.070 1.00 98.00 191 LEU A N 1
ATOM 1521 C CA . LEU A 1 191 ? 30.067 4.620 -17.858 1.00 98.00 191 LEU A CA 1
ATOM 1522 C C . LEU A 1 191 ? 29.914 3.617 -16.712 1.00 98.00 191 LEU A C 1
ATOM 1524 O O . LEU A 1 191 ? 29.045 3.797 -15.858 1.00 98.00 191 LEU A O 1
ATOM 1528 N N . ASP A 1 192 ? 30.789 2.616 -16.637 1.00 97.56 192 ASP A N 1
ATOM 1529 C CA . ASP A 1 192 ? 30.794 1.635 -15.551 1.00 97.56 192 ASP A CA 1
ATOM 1530 C C . ASP A 1 192 ? 31.097 2.291 -14.199 1.00 97.56 192 ASP A C 1
ATOM 1532 O O . ASP A 1 192 ? 30.488 1.963 -13.176 1.00 97.56 192 ASP A O 1
ATOM 1536 N N . SER A 1 193 ? 32.024 3.254 -14.179 1.00 97.44 193 SER A N 1
ATOM 1537 C CA . SER A 1 193 ? 32.332 4.042 -12.984 1.00 97.44 193 SER A CA 1
ATOM 1538 C C . SER A 1 193 ? 31.125 4.859 -12.508 1.00 97.44 193 SER A C 1
ATOM 1540 O O . SER A 1 193 ? 30.758 4.785 -11.329 1.00 97.44 193 SER A O 1
ATOM 1542 N N . LEU A 1 194 ? 30.461 5.577 -13.422 1.00 96.94 194 LEU A N 1
ATOM 1543 C CA . LEU A 1 194 ? 29.257 6.346 -13.105 1.00 96.94 194 LEU A CA 1
ATOM 1544 C C . LEU A 1 194 ? 28.113 5.445 -12.643 1.00 96.94 194 LEU A C 1
ATOM 1546 O O . LEU A 1 194 ? 27.473 5.762 -11.646 1.00 96.94 194 LEU A O 1
ATOM 1550 N N . SER A 1 195 ? 27.902 4.294 -13.286 1.00 96.56 195 SER A N 1
ATOM 1551 C CA . SER A 1 195 ? 26.858 3.345 -12.888 1.00 96.56 195 SER A CA 1
ATOM 1552 C C . SER A 1 195 ? 27.087 2.813 -11.471 1.00 96.56 195 SER A C 1
ATOM 1554 O O . SER A 1 195 ? 26.155 2.784 -10.670 1.00 96.56 195 SER A O 1
ATOM 1556 N N . ARG A 1 196 ? 28.331 2.463 -11.112 1.00 96.94 196 ARG A N 1
ATOM 1557 C CA . ARG A 1 196 ? 28.678 2.065 -9.735 1.00 96.94 196 ARG A CA 1
ATOM 1558 C C . ARG A 1 196 ? 28.489 3.210 -8.740 1.00 96.94 196 ARG A C 1
ATOM 1560 O O . ARG A 1 196 ? 28.059 2.987 -7.609 1.00 96.94 196 ARG A O 1
ATOM 1567 N N . SER A 1 197 ? 28.830 4.438 -9.130 1.00 95.69 197 SER A N 1
ATOM 1568 C CA . SER A 1 197 ? 28.596 5.628 -8.305 1.00 95.69 197 SER A CA 1
ATOM 1569 C C . SER A 1 197 ? 27.103 5.859 -8.068 1.00 95.69 197 SER A C 1
ATOM 1571 O O . SER A 1 197 ? 26.687 6.080 -6.931 1.00 95.69 197 SER A O 1
ATOM 1573 N N . GLN A 1 198 ? 26.287 5.739 -9.114 1.00 96.25 198 GLN A N 1
ATOM 1574 C CA . GLN A 1 198 ? 24.840 5.898 -9.048 1.00 96.25 198 GLN A CA 1
ATOM 1575 C C . GLN A 1 198 ? 24.206 4.895 -8.079 1.00 96.25 198 GLN A C 1
ATOM 1577 O O . GLN A 1 198 ? 23.447 5.311 -7.206 1.00 96.25 198 GLN A O 1
ATOM 1582 N N . SER A 1 199 ? 24.572 3.609 -8.163 1.00 95.12 199 SER A N 1
ATOM 1583 C CA . SER A 1 199 ? 24.072 2.574 -7.244 1.00 95.12 199 SER A CA 1
ATOM 1584 C C . SER A 1 199 ? 24.396 2.891 -5.782 1.00 95.12 199 SER A C 1
ATOM 1586 O O . SER A 1 199 ? 23.510 2.845 -4.935 1.00 95.12 199 SER A O 1
ATOM 1588 N N . ARG A 1 200 ? 25.632 3.322 -5.486 1.00 96.38 200 ARG A N 1
ATOM 1589 C CA . ARG A 1 200 ? 26.026 3.716 -4.119 1.00 96.38 200 ARG A CA 1
ATOM 1590 C C . ARG A 1 200 ? 25.237 4.921 -3.600 1.00 96.38 200 ARG A C 1
ATOM 1592 O O . ARG A 1 200 ? 24.874 4.967 -2.425 1.00 96.38 200 ARG A O 1
ATOM 1599 N N . ASN A 1 201 ? 24.971 5.907 -4.459 1.00 95.38 201 ASN A N 1
ATOM 1600 C CA . ASN A 1 201 ? 24.176 7.078 -4.080 1.00 95.38 201 ASN A CA 1
ATOM 1601 C C . ASN A 1 201 ? 22.693 6.722 -3.874 1.00 95.38 201 ASN A C 1
ATOM 1603 O O . ASN A 1 201 ? 22.074 7.281 -2.970 1.00 95.38 201 ASN A O 1
ATOM 1607 N N . LEU A 1 202 ? 22.146 5.777 -4.649 1.00 94.31 202 LEU A N 1
ATOM 1608 C CA . LEU A 1 202 ? 20.800 5.229 -4.445 1.00 94.31 202 LEU A CA 1
ATOM 1609 C C . LEU A 1 202 ? 20.684 4.505 -3.099 1.00 94.31 202 LEU A C 1
ATOM 1611 O O . LEU A 1 202 ? 19.777 4.805 -2.329 1.00 94.31 202 LEU A O 1
ATOM 1615 N N . GLU A 1 203 ? 21.635 3.626 -2.775 1.00 95.50 203 GLU A N 1
ATOM 1616 C CA . GLU A 1 203 ? 21.699 2.939 -1.473 1.00 95.50 203 GLU A CA 1
ATOM 1617 C C . GLU A 1 203 ? 21.804 3.931 -0.304 1.00 95.50 203 GLU A C 1
ATOM 1619 O O . GLU A 1 203 ? 21.234 3.718 0.766 1.00 95.50 203 GLU A O 1
ATOM 1624 N N . SER A 1 204 ? 22.478 5.061 -0.531 1.00 95.94 204 SER A N 1
ATOM 1625 C CA . SER A 1 204 ? 22.629 6.145 0.447 1.00 95.94 204 SER A CA 1
ATOM 1626 C C . SER A 1 204 ? 21.460 7.143 0.464 1.00 95.94 204 SER A C 1
ATOM 1628 O O . SER A 1 204 ? 21.526 8.132 1.190 1.00 95.94 204 SER A O 1
ATOM 1630 N N . ASN A 1 205 ? 20.394 6.922 -0.318 1.00 94.19 205 ASN A N 1
ATOM 1631 C CA . ASN A 1 205 ? 19.233 7.817 -0.451 1.00 94.19 205 ASN A CA 1
ATOM 1632 C C . ASN A 1 205 ? 19.571 9.260 -0.897 1.00 94.19 205 ASN A C 1
ATOM 1634 O O . ASN A 1 205 ? 18.838 10.207 -0.605 1.00 94.19 205 ASN A O 1
ATOM 1638 N N . LEU A 1 206 ? 20.669 9.458 -1.634 1.00 94.50 206 LEU A N 1
ATOM 1639 C CA . LEU A 1 206 ? 21.120 10.771 -2.115 1.00 94.50 206 LEU A CA 1
ATOM 1640 C C . LEU A 1 206 ? 20.513 11.110 -3.486 1.00 94.50 206 LEU A C 1
ATOM 1642 O O . LEU A 1 206 ? 21.229 11.278 -4.473 1.00 94.50 206 LEU A O 1
ATOM 1646 N N . TYR A 1 207 ? 19.185 11.231 -3.551 1.00 92.94 207 TYR A N 1
ATOM 1647 C CA . TYR A 1 207 ? 18.437 11.358 -4.812 1.00 92.94 207 TYR A CA 1
ATOM 1648 C C . TYR A 1 207 ? 18.857 12.548 -5.695 1.00 92.94 207 TYR A C 1
ATOM 1650 O O . TYR A 1 207 ? 18.885 12.411 -6.914 1.00 92.94 207 TYR A O 1
ATOM 1658 N N . SER A 1 208 ? 19.268 13.684 -5.113 1.00 93.00 208 SER A N 1
ATOM 1659 C CA . SER A 1 208 ? 19.787 14.825 -5.895 1.00 93.00 208 SER A CA 1
ATOM 1660 C C . SER A 1 208 ? 21.038 14.451 -6.695 1.00 93.00 208 SER A C 1
ATOM 1662 O O . SER A 1 208 ? 21.113 14.715 -7.890 1.00 93.00 208 SER A O 1
ATOM 1664 N N . LYS A 1 209 ? 21.988 13.749 -6.062 1.00 94.06 209 LYS A N 1
ATOM 1665 C CA . LYS A 1 209 ? 23.218 13.285 -6.725 1.00 94.06 209 LYS A CA 1
ATOM 1666 C C . LYS A 1 209 ? 22.935 12.197 -7.752 1.00 94.06 209 LYS A C 1
ATOM 1668 O O . LYS A 1 209 ? 23.605 12.124 -8.775 1.00 94.06 209 LYS A O 1
ATOM 1673 N N . VAL A 1 210 ? 21.949 11.340 -7.484 1.00 94.94 210 VAL 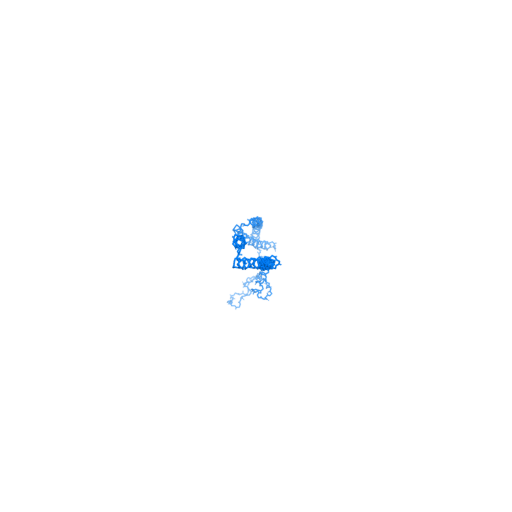A N 1
ATOM 1674 C CA . VAL A 1 210 ? 21.503 10.324 -8.448 1.00 94.94 210 VAL A CA 1
ATOM 1675 C C . VAL A 1 210 ? 20.989 10.988 -9.724 1.00 94.94 210 VAL A C 1
ATOM 1677 O O . VAL A 1 210 ? 21.318 10.509 -10.805 1.00 94.94 210 VAL A O 1
ATOM 1680 N N . ASN A 1 211 ? 20.239 12.088 -9.612 1.00 92.69 211 ASN A N 1
ATOM 1681 C CA . ASN A 1 211 ? 19.743 12.832 -10.771 1.00 92.69 211 ASN A CA 1
ATOM 1682 C C . ASN A 1 211 ? 20.880 13.475 -11.577 1.00 92.69 211 ASN A C 1
ATOM 1684 O O . ASN A 1 211 ? 20.914 13.311 -12.793 1.00 92.69 211 ASN A O 1
ATOM 1688 N N . GLU A 1 212 ? 21.837 14.127 -10.911 1.00 93.50 212 GLU A N 1
ATOM 1689 C CA . GLU A 1 212 ? 23.024 14.702 -11.569 1.00 93.50 212 GLU A CA 1
ATOM 1690 C C . GLU A 1 212 ? 23.825 13.628 -12.328 1.00 93.50 212 GLU A C 1
ATOM 1692 O O . GLU A 1 212 ? 24.135 13.781 -13.509 1.00 93.50 212 GLU A O 1
ATOM 1697 N N . ILE A 1 213 ? 24.096 12.485 -11.684 1.00 95.38 213 ILE A N 1
ATOM 1698 C CA . ILE A 1 213 ? 24.805 11.362 -12.318 1.00 95.38 213 ILE A CA 1
ATOM 1699 C C . ILE A 1 213 ? 23.991 10.779 -13.479 1.00 95.38 213 ILE A C 1
ATOM 1701 O O . ILE A 1 213 ? 24.566 10.378 -14.488 1.00 95.38 213 ILE A O 1
ATOM 1705 N N . GLN A 1 214 ? 22.663 10.713 -13.362 1.00 95.31 214 GLN A N 1
ATOM 1706 C CA . GLN A 1 214 ? 21.794 10.194 -14.419 1.00 95.31 214 GLN A CA 1
ATOM 1707 C C . GLN A 1 214 ? 21.854 11.057 -15.689 1.00 95.31 214 GLN A C 1
ATOM 1709 O O . GLN A 1 214 ? 21.823 10.512 -16.798 1.00 95.31 214 GLN A O 1
ATOM 1714 N N . GLU A 1 215 ? 21.955 12.378 -15.545 1.00 94.00 215 GLU A N 1
ATOM 1715 C CA . GLU A 1 215 ? 22.143 13.298 -16.667 1.00 94.00 215 GLU A CA 1
ATOM 1716 C C . GLU A 1 215 ? 23.500 13.065 -17.346 1.00 94.00 215 GLU A C 1
ATOM 1718 O O . GLU A 1 215 ? 23.551 12.802 -18.551 1.00 94.00 215 GLU A O 1
ATOM 1723 N N . GLU A 1 216 ? 24.589 13.024 -16.570 1.00 95.69 216 GLU A N 1
ATOM 1724 C CA . GLU A 1 216 ? 25.935 12.750 -17.092 1.00 95.69 216 GLU A CA 1
ATOM 1725 C C . GLU A 1 216 ? 26.016 11.383 -17.796 1.00 95.69 216 GLU A C 1
ATOM 1727 O O . GLU A 1 216 ? 26.588 11.243 -18.880 1.00 95.69 216 GLU A O 1
ATOM 1732 N N . LEU A 1 217 ? 25.392 10.359 -17.211 1.00 97.00 217 LEU A N 1
ATOM 1733 C CA . LEU A 1 217 ? 25.347 9.005 -17.754 1.00 97.00 217 LEU A CA 1
ATOM 1734 C C . LEU A 1 217 ? 24.564 8.950 -19.074 1.00 97.00 217 LEU A C 1
ATOM 1736 O O . LEU A 1 217 ? 24.911 8.168 -19.961 1.00 97.00 217 LEU A O 1
ATOM 1740 N N . SER A 1 218 ? 23.541 9.791 -19.234 1.00 95.81 218 SER A N 1
ATOM 1741 C CA . SER A 1 218 ? 22.780 9.911 -20.482 1.00 95.81 218 SER A CA 1
ATOM 1742 C C . SER A 1 218 ? 23.614 10.562 -21.588 1.00 95.81 218 SER A C 1
ATOM 1744 O O . SER A 1 218 ? 23.659 10.028 -22.699 1.00 95.81 218 SER A O 1
ATOM 1746 N N . LEU A 1 219 ? 24.342 11.639 -21.274 1.00 96.06 219 LEU A N 1
ATOM 1747 C CA . LEU A 1 219 ? 25.259 12.301 -22.211 1.00 96.06 219 LEU A CA 1
ATOM 1748 C C . LEU A 1 219 ? 26.392 11.365 -22.650 1.00 96.06 219 LEU A C 1
ATOM 1750 O O . LEU A 1 219 ? 26.600 11.159 -23.843 1.00 96.06 219 LEU A O 1
ATOM 1754 N N . LYS A 1 220 ? 27.053 10.680 -21.710 1.00 97.06 220 LYS A N 1
ATOM 1755 C CA . LYS A 1 220 ? 28.116 9.723 -22.058 1.00 97.06 220 LYS A CA 1
ATOM 1756 C C . LYS A 1 220 ? 27.607 8.525 -22.854 1.00 97.06 220 LYS A C 1
ATOM 1758 O O . LYS A 1 220 ? 28.323 8.022 -23.717 1.00 97.06 220 LYS A O 1
ATOM 1763 N N . LYS A 1 221 ? 26.383 8.047 -22.591 1.00 97.62 221 LYS A N 1
ATOM 1764 C CA . LYS A 1 221 ? 25.755 7.003 -23.421 1.00 97.62 221 LYS A CA 1
ATOM 1765 C C . LYS A 1 221 ? 25.541 7.497 -24.846 1.00 97.62 221 LYS A C 1
ATOM 1767 O O . LYS A 1 221 ? 25.773 6.723 -25.771 1.00 97.62 221 LYS A O 1
ATOM 1772 N N . TYR A 1 222 ? 25.107 8.742 -25.021 1.00 97.44 222 TYR A N 1
ATOM 1773 C CA . TYR A 1 222 ? 24.973 9.348 -26.341 1.00 97.44 222 TYR A CA 1
ATOM 1774 C C . TYR A 1 222 ? 26.325 9.401 -27.065 1.00 97.44 222 TYR A C 1
ATOM 1776 O O . TYR A 1 222 ? 26.432 8.841 -28.157 1.00 97.44 222 TYR A O 1
ATOM 1784 N N . ASP A 1 223 ? 27.364 9.947 -26.427 1.00 97.69 223 ASP A N 1
ATOM 1785 C CA . ASP A 1 223 ? 28.711 10.037 -27.009 1.00 97.69 223 ASP A CA 1
ATOM 1786 C C . ASP A 1 223 ? 29.252 8.656 -27.384 1.00 97.69 223 ASP A C 1
ATOM 1788 O O . ASP A 1 223 ? 29.704 8.438 -28.505 1.00 97.69 223 ASP A O 1
ATOM 1792 N N . TYR A 1 224 ? 29.108 7.677 -26.489 1.00 98.06 224 TYR A N 1
ATOM 1793 C CA . TYR A 1 224 ? 29.486 6.291 -26.749 1.00 98.06 224 TYR A CA 1
ATOM 1794 C C . TYR A 1 224 ? 28.813 5.730 -28.009 1.00 98.06 224 TYR A C 1
ATOM 1796 O O . TYR A 1 224 ? 29.477 5.117 -28.847 1.00 98.06 224 TYR A O 1
ATOM 1804 N N . ARG A 1 225 ? 27.501 5.950 -28.180 1.00 98.00 225 ARG A N 1
ATOM 1805 C CA . ARG A 1 225 ? 26.768 5.497 -29.374 1.00 98.00 225 ARG A CA 1
ATOM 1806 C C . ARG A 1 225 ? 27.187 6.255 -30.632 1.00 98.00 225 ARG A C 1
ATOM 1808 O O . ARG A 1 225 ? 27.309 5.628 -31.684 1.00 98.00 225 ARG A O 1
ATOM 1815 N N . ALA A 1 226 ? 27.434 7.558 -30.533 1.00 98.00 226 ALA A N 1
ATOM 1816 C CA . ALA A 1 226 ? 27.917 8.368 -31.645 1.00 98.00 226 ALA A CA 1
ATOM 1817 C C . ALA A 1 226 ? 29.301 7.892 -32.120 1.00 98.00 226 ALA A C 1
ATOM 1819 O O . ALA A 1 226 ? 29.494 7.661 -33.314 1.00 98.00 226 ALA A O 1
ATOM 1820 N N . THR A 1 227 ? 30.231 7.631 -31.196 1.00 97.94 227 THR A N 1
ATOM 1821 C CA . THR A 1 227 ? 31.558 7.083 -31.510 1.00 97.94 227 THR A CA 1
ATOM 1822 C C . THR A 1 227 ? 31.465 5.672 -32.099 1.00 97.94 227 THR A C 1
ATOM 1824 O O . THR A 1 227 ? 32.175 5.369 -33.055 1.00 97.94 227 THR A O 1
ATOM 1827 N N . GLN A 1 228 ? 30.557 4.814 -31.611 1.00 97.88 228 GLN A N 1
ATOM 1828 C CA . GLN A 1 228 ? 30.301 3.499 -32.222 1.00 97.88 228 GLN A CA 1
ATOM 1829 C C . GLN A 1 228 ? 29.829 3.610 -33.675 1.00 97.88 228 GLN A C 1
ATOM 1831 O O . GLN A 1 228 ? 30.288 2.853 -34.533 1.00 97.88 228 GLN A O 1
ATOM 1836 N N . LEU A 1 229 ? 28.919 4.547 -33.953 1.00 97.31 229 LEU A N 1
ATOM 1837 C CA . LEU A 1 229 ? 28.423 4.801 -35.303 1.00 97.31 229 LEU A CA 1
ATOM 1838 C C . LEU A 1 229 ? 29.544 5.324 -36.208 1.00 97.31 229 LEU A C 1
ATOM 1840 O O . LEU A 1 229 ? 29.686 4.853 -37.337 1.00 97.31 229 LEU A O 1
ATOM 1844 N N . HIS A 1 230 ? 30.380 6.231 -35.699 1.00 97.81 230 HIS A N 1
ATOM 1845 C CA . HIS A 1 230 ? 31.526 6.758 -36.434 1.00 97.81 230 HIS A CA 1
ATOM 1846 C C . HIS A 1 230 ? 32.561 5.663 -36.734 1.00 97.81 230 HIS A C 1
ATOM 1848 O O . HIS A 1 230 ? 32.965 5.501 -37.882 1.00 97.81 230 HIS A O 1
ATOM 1854 N N . LEU A 1 231 ? 32.917 4.836 -35.747 1.00 97.50 231 LEU A N 1
ATOM 1855 C CA . LEU A 1 231 ? 33.825 3.706 -35.949 1.00 97.50 231 LEU A CA 1
ATOM 1856 C C . LEU A 1 231 ? 33.289 2.727 -37.002 1.00 97.50 231 LEU A C 1
ATOM 1858 O O . LEU A 1 231 ? 34.054 2.234 -37.830 1.00 97.50 231 LEU A O 1
ATOM 1862 N N . ALA A 1 232 ? 31.982 2.446 -36.996 1.00 96.62 232 ALA A N 1
ATOM 1863 C CA . ALA A 1 232 ? 31.364 1.595 -38.010 1.00 96.62 232 ALA A CA 1
ATOM 1864 C C . ALA A 1 232 ? 31.502 2.192 -39.423 1.00 96.62 232 ALA A C 1
ATOM 1866 O O . ALA A 1 232 ? 31.802 1.455 -40.362 1.00 96.62 232 ALA A O 1
ATOM 1867 N N . ALA A 1 233 ? 31.343 3.512 -39.566 1.00 95.31 233 ALA A N 1
ATOM 1868 C CA . ALA A 1 233 ? 31.540 4.212 -40.833 1.00 95.31 233 ALA A CA 1
ATOM 1869 C C . ALA A 1 233 ? 33.006 4.166 -41.302 1.00 95.31 233 ALA A C 1
ATOM 1871 O O . ALA A 1 233 ? 33.262 3.764 -42.435 1.00 95.31 233 ALA A O 1
ATOM 1872 N N . VAL A 1 234 ? 33.965 4.486 -40.425 1.00 95.81 234 VAL A N 1
ATOM 1873 C CA . VAL A 1 234 ? 35.409 4.462 -40.736 1.00 95.81 234 VAL A CA 1
ATOM 1874 C C . VAL A 1 234 ? 35.867 3.054 -41.115 1.00 95.81 234 VAL A C 1
ATOM 1876 O O . VAL A 1 234 ? 36.578 2.873 -42.100 1.00 95.81 234 VAL A O 1
ATOM 1879 N N . ARG A 1 235 ? 35.412 2.022 -40.393 1.00 94.12 235 ARG A N 1
ATOM 1880 C CA . ARG A 1 235 ? 35.714 0.623 -40.737 1.00 94.12 235 ARG A CA 1
ATOM 1881 C C . ARG A 1 235 ? 35.132 0.228 -42.092 1.00 94.12 235 ARG A C 1
ATOM 1883 O O . ARG A 1 235 ? 35.815 -0.444 -42.857 1.00 94.12 235 ARG A O 1
ATOM 1890 N N . ALA A 1 236 ? 33.903 0.641 -42.404 1.00 92.06 236 ALA A N 1
ATOM 1891 C CA . ALA A 1 236 ? 33.303 0.376 -43.710 1.00 92.06 236 ALA A CA 1
ATOM 1892 C C . ALA A 1 236 ? 34.093 1.051 -44.846 1.00 92.06 236 ALA A C 1
ATOM 1894 O O . ALA A 1 236 ? 34.363 0.403 -45.854 1.00 92.06 236 ALA A O 1
ATOM 1895 N N . GLN A 1 237 ? 34.532 2.300 -44.648 1.00 90.00 237 GLN A N 1
ATOM 1896 C CA . GLN A 1 237 ? 35.400 3.023 -45.587 1.00 90.00 237 GLN A CA 1
ATOM 1897 C C . GLN A 1 237 ? 36.764 2.340 -45.749 1.00 90.00 237 GLN A C 1
ATOM 1899 O O . GLN A 1 237 ? 37.253 2.170 -46.862 1.00 90.00 237 GLN A O 1
ATOM 1904 N N . ALA A 1 238 ? 37.368 1.883 -44.651 1.00 86.44 238 ALA A N 1
ATOM 1905 C CA . ALA A 1 238 ? 38.636 1.165 -44.693 1.00 86.44 238 ALA A CA 1
ATOM 1906 C C . ALA A 1 238 ? 38.519 -0.163 -45.460 1.00 86.44 238 ALA A C 1
ATOM 1908 O O . ALA A 1 238 ? 39.436 -0.516 -46.194 1.00 86.44 238 ALA A O 1
ATOM 1909 N N . ILE A 1 239 ? 37.396 -0.882 -45.328 1.00 84.88 239 ILE A N 1
ATOM 1910 C CA . ILE A 1 239 ? 37.122 -2.127 -46.067 1.00 84.88 239 ILE A CA 1
ATOM 1911 C C . ILE A 1 239 ? 36.928 -1.856 -47.562 1.00 84.88 239 ILE A C 1
ATOM 1913 O O . ILE A 1 239 ? 37.461 -2.611 -48.378 1.00 84.88 239 ILE A O 1
ATOM 1917 N N . SER A 1 240 ? 36.210 -0.792 -47.943 1.00 81.06 240 SER A N 1
ATOM 1918 C CA . SER A 1 240 ? 36.101 -0.415 -49.359 1.00 81.06 240 SER A CA 1
ATOM 1919 C C . SER A 1 240 ? 37.461 -0.054 -49.955 1.00 81.06 240 SER A C 1
ATOM 1921 O O . SER A 1 240 ? 37.730 -0.431 -51.088 1.00 81.06 240 SER A O 1
ATOM 1923 N N . SER A 1 241 ? 38.348 0.559 -49.164 1.00 73.94 241 SER A N 1
ATOM 1924 C CA . SER A 1 241 ? 39.731 0.847 -49.565 1.00 73.94 241 SER A CA 1
ATOM 1925 C C . SER A 1 241 ? 40.642 -0.392 -49.631 1.00 73.94 241 SER A C 1
ATOM 1927 O O . SER A 1 241 ? 41.747 -0.299 -50.152 1.00 73.94 241 SER A O 1
ATOM 1929 N N . LEU A 1 242 ? 40.217 -1.537 -49.079 1.00 65.19 242 LEU A N 1
ATOM 1930 C CA . LEU A 1 242 ? 40.983 -2.797 -49.023 1.00 65.19 242 LEU A CA 1
ATOM 1931 C C . LEU A 1 242 ? 40.471 -3.861 -49.994 1.00 65.19 242 LEU A C 1
ATOM 1933 O O . LEU A 1 242 ? 41.191 -4.806 -50.290 1.00 65.19 242 LEU A O 1
ATOM 1937 N N . SER A 1 243 ? 39.234 -3.722 -50.477 1.00 57.41 243 SER A N 1
ATOM 1938 C CA . SER A 1 243 ? 38.635 -4.588 -51.509 1.00 57.41 243 SER A CA 1
ATOM 1939 C C . SER A 1 243 ? 39.152 -4.249 -52.921 1.00 57.41 243 SER A C 1
ATOM 1941 O O . SER A 1 243 ? 38.489 -4.530 -53.916 1.00 57.41 243 SER A O 1
ATOM 1943 N N . ILE A 1 244 ? 40.327 -3.617 -52.951 1.00 48.50 244 ILE A N 1
ATOM 1944 C CA . ILE A 1 244 ? 41.129 -3.123 -54.068 1.00 48.50 244 ILE A CA 1
ATOM 1945 C C . ILE A 1 244 ? 42.251 -4.128 -54.317 1.00 48.50 244 ILE A C 1
ATOM 1947 O O . ILE A 1 244 ? 42.504 -4.453 -55.497 1.00 48.50 244 ILE A O 1
#

Organism: Parnassius apollo (NCBI:txid110799)

InterPro domains:
  IPR039688 STAC1/2/3 [PTHR15135] (32-238)

Secondary structure (DSSP, 8-state):
--HHHHHHHHHHHHHS-SHHHHHHHHHHHHHHHHHHHHHHHHHHHIIIIIHHHHHHHHHHHHHHHHHHHHHHHHHHHHHHHHHHHHHHHHHHHHHHHHHH--HHHHHHHHHHHHS-S---PPPPPPPP--S-SPPTTSPP----GGGSPPPP-SS----TTHHHHHHHHHHHHHHHHHHHHHHHHHHHHHHHHHHHHHHHHHHTT-HHHHHHHHHHHHHHHHHHHHHHHHHHHHHHHHHHTT--

Foldseek 3Di:
DEPVQLVVLVVVCVVPVDPVSVVSNVVSVVVHVVVVVVVVVVVCCCVVPVVVVVVVVVVVVVVVVVVVVVVVVVVVVVVVVVVVVVVVVVVVVVVVVVVVDDPVVVVVVVCPVVVPPDDPPDDDDDADDWPPPPDPPDDDDPDPPVPDDDTDHPADDDDPVCLVVLVVLLVVLVVLLVVLVVVLVVLVVVLVVLVVVLVVCVVVVVVVVNVVSVVVSVVSVVVSVVSVVVSVVSVVSSVSSVVD